Protein AF-R1G5P7-F1 (afdb_monomer)

Organism: Botryosphaeria parva (strain UCR-NP2) (NCBI:txid1287680)

Foldseek 3Di:
DDDDDPVVVVVVVVVVCVVPPDDPPPPVVVVVVVVVVVLVVVQVVQVVPDDPPQQDPDDPPGHFGPHQVGDPLQQAPCVCVVVVLVVVLVVCCVPQNPQLSCVSVVNHPDFGDDDQDPFDKDKDKDFDPDDDPHTPGPCCVRCVPAPPDDPPCVDDPPAGMFMKMKGKDWDPDDPPPDPQKTKIKIWIWTWHPDPVTDIDIFIWIFMQGRRHRDTDTDGPPRD

Radius of gyration: 26.31 Å; Cα contacts (8 Å, |Δi|>4): 256; chains: 1; bounding box: 72×86×48 Å

Nearest PDB structures (foldseek):
  5m3l-assembly1_M  TM=7.860E-01  e=2.471E-01  Lumbricus terrestris
  3hx8-assembly2_C  TM=4.645E-01  e=7.055E-01  Mesorhi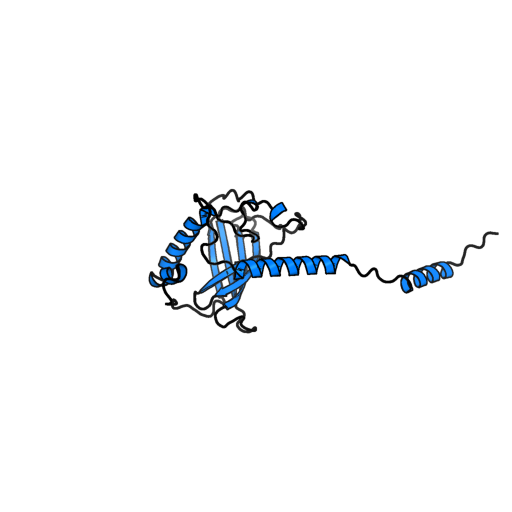zobium loti
  5aii-assembly1_H  TM=3.509E-01  e=3.715E-01  unidentified
  3cnx-assembly1_A  TM=4.756E-01  e=4.055E+00  Streptomyces avermitilis

Sequence (223 aa):
MANNPPPFLFLLVILLFLYLSPDPQAPVASRRLERIVDHEAGALETLNNSTFGDLQVGGEDERWLNLTGLKKEHGFHWELLDSVRDRARDQARYVLGEDTVGLIDGSSDRYPLLYHNLTGFVQGTWRQTGSYHGPHVNLSAITPHGTYSSKEWSRNVSSIDGDIRIHFREKEHGEAWNTSARRIAARVTLGEDTSYGNWWDMRLHGVHMVDTGTILLTTTSEK

Mean predicted aligned error: 13.38 Å

Secondary structure (DSSP, 8-state):
---PPPHHHHHHHHHHHHHHS-----HHHHHHHHHHHHHHHHHHHHHHH--TT--B-SSTT-B--SSTTSSGGG---GGGHHHHHHHHHHHHHHHH-GGGHHHHTTS--------S---EEEEEEEE-----------HHHH-TTS-S--TT-------SEEEEEEEEEE-SSS--SSTTEEEEEEEEEEEE-STT-EEEEEEEEEEEETTTTEEEEEE----

Solvent-accessible surface area (backbone atoms only — not comparable to full-atom values): 13576 Å² total; per-residue (Å²): 137,81,84,72,77,57,72,64,58,57,53,50,49,51,52,49,49,64,70,69,46,74,75,80,74,69,72,63,60,58,62,49,50,51,54,49,53,54,49,52,51,54,42,51,51,51,53,73,76,51,59,96,74,60,66,34,64,88,58,96,78,59,33,67,40,96,40,91,76,43,34,78,77,32,33,62,72,60,71,47,49,62,61,51,49,51,52,49,41,54,49,40,30,71,77,65,32,70,66,40,38,29,46,78,72,70,74,35,92,58,66,66,96,70,81,91,74,69,62,47,76,49,74,53,72,46,66,66,90,70,89,74,86,68,65,78,55,33,55,66,72,68,42,73,82,59,63,90,70,56,92,73,77,82,72,81,89,79,64,61,42,27,42,33,35,39,38,35,43,59,57,93,81,66,89,59,90,43,95,52,42,41,54,32,33,34,42,39,36,40,35,41,82,47,102,80,66,50,72,46,80,47,67,30,42,39,40,32,31,62,60,78,68,48,72,51,73,45,64,89,74,81,80

Structure (mmCIF, N/CA/C/O backbone):
data_AF-R1G5P7-F1
#
_entry.id   AF-R1G5P7-F1
#
loop_
_atom_site.group_PDB
_atom_site.id
_atom_site.type_symbol
_atom_site.label_atom_id
_atom_site.label_alt_id
_atom_site.label_comp_id
_atom_site.label_asym_id
_atom_site.label_entity_id
_atom_site.label_seq_id
_atom_site.pdbx_PDB_ins_code
_atom_site.Cartn_x
_atom_site.Cartn_y
_atom_site.Cartn_z
_atom_site.occupancy
_atom_site.B_iso_or_equiv
_atom_site.auth_seq_id
_atom_site.auth_comp_id
_atom_site.auth_asym_id
_atom_site.auth_atom_id
_atom_site.pdbx_PDB_model_num
ATOM 1 N N . MET A 1 1 ? 42.463 63.961 10.146 1.00 39.16 1 MET A N 1
ATOM 2 C CA . MET A 1 1 ? 42.995 62.672 10.634 1.00 39.16 1 MET A CA 1
ATOM 3 C C . MET A 1 1 ? 41.810 61.830 11.073 1.00 39.16 1 MET A C 1
ATOM 5 O O . MET A 1 1 ? 41.223 62.130 12.101 1.00 39.16 1 MET A O 1
ATOM 9 N N . ALA A 1 2 ? 41.375 60.886 10.237 1.00 47.66 2 ALA A N 1
ATOM 10 C CA . ALA A 1 2 ? 40.270 59.986 10.556 1.00 47.66 2 ALA A CA 1
ATOM 11 C C . ALA A 1 2 ? 40.865 58.698 11.139 1.00 47.66 2 ALA A C 1
ATOM 13 O O . ALA A 1 2 ? 41.570 57.972 10.441 1.00 47.66 2 ALA A O 1
ATOM 14 N N . ASN A 1 3 ? 40.641 58.464 12.433 1.00 56.19 3 ASN A N 1
ATOM 15 C CA . ASN A 1 3 ? 41.036 57.230 13.103 1.00 56.19 3 ASN A CA 1
ATOM 16 C C . ASN A 1 3 ? 40.111 56.107 12.629 1.00 56.19 3 ASN A C 1
ATOM 18 O O . ASN A 1 3 ? 39.005 55.956 13.145 1.00 56.19 3 ASN A O 1
ATOM 22 N N . ASN A 1 4 ? 40.555 55.327 11.644 1.00 63.59 4 ASN A N 1
ATOM 23 C CA . ASN A 1 4 ? 39.913 54.055 11.337 1.00 63.59 4 ASN A CA 1
ATOM 24 C C . ASN A 1 4 ? 40.070 53.146 12.568 1.00 63.59 4 ASN A C 1
ATOM 26 O O . ASN A 1 4 ? 41.202 52.961 13.027 1.00 63.59 4 ASN A O 1
ATOM 30 N N . PRO A 1 5 ? 38.982 52.598 13.136 1.00 61.81 5 PRO A N 1
ATOM 31 C CA . PRO A 1 5 ? 39.105 51.671 14.250 1.00 61.81 5 PRO A CA 1
ATOM 32 C C . PRO A 1 5 ? 39.948 50.463 13.810 1.00 61.81 5 PRO A C 1
ATOM 34 O O . PRO A 1 5 ? 39.815 50.006 12.670 1.00 61.81 5 PRO A O 1
ATOM 37 N N . PRO A 1 6 ? 40.839 49.947 14.676 1.00 71.00 6 PRO A N 1
ATOM 38 C CA . PRO A 1 6 ? 41.685 48.819 14.321 1.00 71.00 6 PRO A CA 1
ATOM 39 C C . PRO A 1 6 ? 40.802 47.609 13.969 1.00 71.00 6 PRO A C 1
ATOM 41 O O . PRO A 1 6 ? 39.784 47.395 14.631 1.00 71.00 6 PRO A O 1
ATOM 44 N N . PRO A 1 7 ? 41.176 46.786 12.972 1.00 72.00 7 PRO A N 1
ATOM 45 C CA . PRO A 1 7 ? 40.375 45.643 12.507 1.00 72.00 7 PRO A CA 1
ATOM 46 C C . PRO A 1 7 ? 40.020 44.658 13.634 1.00 72.00 7 PRO A C 1
ATOM 48 O O . PRO A 1 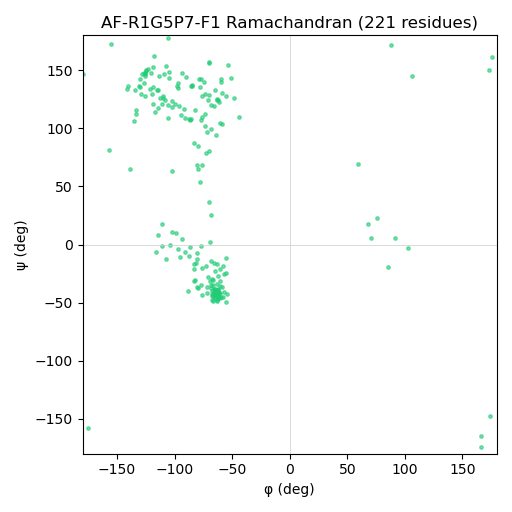7 ? 38.991 43.990 13.588 1.00 72.00 7 PRO A O 1
ATOM 51 N N . PHE A 1 8 ? 40.830 44.639 14.694 1.00 75.81 8 PHE A N 1
ATOM 52 C CA . PHE A 1 8 ? 40.571 43.902 15.925 1.00 75.81 8 PHE A CA 1
ATOM 53 C C . PHE A 1 8 ? 39.303 44.359 16.663 1.00 75.81 8 PHE A C 1
ATOM 55 O O . PHE A 1 8 ? 38.568 43.524 17.173 1.00 75.81 8 PHE A O 1
ATOM 62 N N . LEU A 1 9 ? 39.010 45.663 16.694 1.00 80.88 9 LEU A N 1
ATOM 63 C CA . LEU A 1 9 ? 37.823 46.199 17.365 1.00 80.88 9 LEU A CA 1
ATOM 64 C C . LEU A 1 9 ? 36.544 45.779 16.634 1.00 80.88 9 LEU A C 1
ATOM 66 O O . LEU A 1 9 ? 35.549 45.443 17.263 1.00 80.88 9 LEU A O 1
ATOM 70 N N . PHE A 1 10 ? 36.593 45.742 15.301 1.00 80.31 10 PHE A N 1
ATOM 71 C CA . PHE A 1 10 ? 35.486 45.268 14.474 1.00 80.31 10 PHE A CA 1
ATOM 72 C C . PHE A 1 10 ? 35.248 43.765 14.668 1.00 80.31 10 PHE A C 1
ATOM 74 O O . PHE A 1 10 ? 34.114 43.332 14.857 1.00 80.31 10 PHE A O 1
ATOM 81 N N . LEU A 1 11 ? 36.325 42.976 14.714 1.00 82.56 11 LEU A N 1
ATOM 82 C CA . LEU A 1 11 ? 36.263 41.539 14.977 1.00 82.56 11 LEU A CA 1
ATOM 83 C C . LEU A 1 11 ? 35.761 41.229 16.399 1.00 82.56 11 LEU A C 1
ATOM 85 O O . LEU A 1 11 ? 34.958 40.317 16.578 1.00 82.56 11 LEU A O 1
ATOM 89 N N . LEU A 1 12 ? 36.165 42.029 17.390 1.00 84.38 12 LEU A N 1
ATOM 90 C CA . LEU A 1 12 ? 35.671 41.950 18.765 1.00 84.38 12 LEU A CA 1
ATOM 91 C C . LEU A 1 12 ? 34.171 42.264 18.837 1.00 84.38 12 LEU A C 1
ATOM 93 O O . LEU A 1 12 ? 33.439 41.543 19.502 1.00 84.38 12 LEU A O 1
ATOM 97 N N . VAL A 1 13 ? 33.703 43.301 18.136 1.00 84.44 13 VAL A N 1
ATOM 98 C CA . VAL A 1 13 ? 32.275 43.656 18.085 1.00 84.44 13 VAL A CA 1
ATOM 99 C C . VAL A 1 13 ? 31.457 42.563 17.398 1.00 84.44 13 VAL A C 1
ATOM 101 O O . VAL A 1 13 ? 30.375 42.250 17.880 1.00 84.44 13 VAL A O 1
ATOM 104 N N . ILE A 1 14 ? 31.971 41.929 16.339 1.00 82.44 14 ILE A N 1
ATOM 105 C CA . ILE A 1 14 ? 31.302 40.787 15.693 1.00 82.44 14 ILE A CA 1
ATOM 106 C C . ILE A 1 14 ? 31.249 39.575 16.627 1.00 82.44 14 ILE A C 1
ATOM 108 O O . ILE A 1 14 ? 30.194 38.963 16.757 1.00 82.44 14 ILE A O 1
ATOM 112 N N . LEU A 1 15 ? 32.349 39.238 17.306 1.00 82.62 15 LEU A N 1
ATOM 113 C CA . LEU A 1 15 ? 32.376 38.140 18.278 1.00 82.62 15 LEU A CA 1
ATOM 114 C C . LEU A 1 15 ? 31.435 38.401 19.453 1.00 82.62 15 LEU A C 1
ATOM 116 O O . LEU A 1 15 ? 30.722 37.498 19.877 1.00 82.62 15 LEU A O 1
ATOM 120 N N . LEU A 1 16 ? 31.395 39.639 19.944 1.00 83.94 16 LEU A N 1
ATOM 121 C CA . LEU A 1 16 ? 30.484 40.053 21.001 1.00 83.94 16 LEU A CA 1
ATOM 122 C C . LEU A 1 16 ? 29.028 39.989 20.517 1.00 83.94 16 LEU A C 1
ATOM 124 O O . LEU A 1 16 ? 28.172 39.487 21.233 1.00 83.94 16 LEU A O 1
ATOM 128 N N . PHE A 1 17 ? 28.750 40.420 19.285 1.00 81.06 17 PHE A N 1
ATOM 129 C CA . PHE A 1 17 ? 27.424 40.318 18.678 1.00 81.06 17 PHE A CA 1
ATOM 130 C C . PHE A 1 17 ? 26.988 38.861 18.490 1.00 81.06 17 PHE A C 1
ATOM 132 O O . PHE A 1 17 ? 25.846 38.543 18.791 1.00 81.06 17 PHE A O 1
ATOM 139 N N . LEU A 1 18 ? 27.880 37.963 18.064 1.00 77.38 18 LEU A N 1
ATOM 140 C CA . LEU A 1 18 ? 27.594 36.527 17.956 1.00 77.38 18 LEU A CA 1
ATOM 141 C C . LEU A 1 18 ? 27.401 35.867 19.327 1.00 77.38 18 LEU A C 1
ATOM 143 O O . LEU A 1 18 ? 26.581 34.968 19.453 1.00 77.38 18 LEU A O 1
ATOM 147 N N . TYR A 1 19 ? 28.131 36.317 20.350 1.00 77.06 19 TYR A N 1
ATOM 148 C CA . TYR A 1 19 ? 28.036 35.769 21.704 1.00 77.06 19 TYR A CA 1
ATOM 149 C C . TYR A 1 19 ? 26.789 36.253 22.461 1.00 77.06 19 TYR A C 1
ATOM 151 O O . TYR A 1 19 ? 26.220 35.508 23.253 1.00 77.06 19 TYR A O 1
ATOM 159 N N . LEU A 1 20 ? 26.363 37.502 22.235 1.00 78.88 20 LEU A N 1
ATOM 160 C CA . LEU A 1 20 ? 25.179 38.094 22.871 1.00 78.88 20 LEU A CA 1
ATOM 161 C C . LEU A 1 20 ? 23.902 37.990 22.035 1.00 78.88 20 LEU A C 1
ATOM 163 O O . LEU A 1 20 ? 22.833 38.281 22.568 1.00 78.88 20 LEU A O 1
ATOM 167 N N . SER A 1 21 ? 23.980 37.600 20.761 1.00 66.25 21 SER A N 1
ATOM 168 C CA . SER A 1 21 ? 22.781 37.292 19.982 1.00 66.25 21 SER A CA 1
ATOM 169 C C . SER A 1 21 ? 22.229 35.958 20.473 1.00 66.25 21 SER A C 1
ATOM 171 O O . SER A 1 21 ? 22.885 34.936 20.276 1.00 66.25 21 SER A O 1
ATOM 173 N N . PRO A 1 22 ? 21.051 35.929 21.121 1.00 61.81 22 PRO A N 1
ATOM 174 C CA . PRO A 1 22 ? 20.405 34.665 21.417 1.00 61.81 22 PRO A CA 1
ATOM 175 C C . PRO A 1 22 ? 20.162 33.950 20.089 1.00 61.81 22 PRO A C 1
ATOM 177 O O . PRO A 1 22 ? 19.639 34.561 19.151 1.00 61.81 22 PRO A O 1
ATOM 180 N N . ASP A 1 23 ? 20.552 32.677 20.006 1.00 61.09 23 ASP A N 1
ATOM 181 C CA . ASP A 1 23 ? 20.189 31.835 18.870 1.00 61.09 23 ASP A CA 1
ATOM 182 C C . ASP A 1 23 ? 18.682 31.999 18.631 1.00 61.09 23 ASP A C 1
ATOM 184 O O . ASP A 1 23 ? 17.902 31.841 19.583 1.00 61.09 23 ASP A O 1
ATOM 188 N N . PRO A 1 24 ? 18.232 32.346 17.412 1.00 57.12 24 PRO A N 1
ATOM 189 C CA . PRO A 1 24 ? 16.815 32.367 17.114 1.00 57.12 24 PRO A CA 1
ATOM 190 C C . PRO A 1 24 ? 16.309 30.930 17.241 1.00 57.12 24 PRO A C 1
ATOM 192 O O . PRO A 1 24 ? 16.399 30.139 16.304 1.00 57.12 24 PRO A O 1
ATOM 195 N N . GLN A 1 25 ? 15.794 30.571 18.419 1.00 54.44 25 GLN A N 1
ATOM 196 C CA . GLN A 1 25 ? 15.092 29.314 18.622 1.00 54.44 25 GLN A CA 1
ATOM 197 C C . GLN A 1 25 ? 13.914 29.316 17.663 1.00 54.44 25 GLN A C 1
ATOM 199 O O . GLN A 1 25 ? 12.955 30.046 17.882 1.00 54.44 25 GLN A O 1
ATOM 204 N N . ALA A 1 26 ? 14.019 28.563 16.569 1.00 55.03 26 ALA A N 1
ATOM 205 C CA . ALA A 1 26 ? 13.037 28.572 15.499 1.00 55.03 26 ALA A CA 1
ATOM 206 C C . ALA A 1 26 ? 11.661 28.133 16.046 1.00 55.03 26 ALA A C 1
ATOM 208 O O . ALA A 1 26 ? 11.432 26.935 16.224 1.00 55.03 26 ALA A O 1
ATOM 209 N N . PRO A 1 27 ? 10.694 29.051 16.258 1.00 56.44 27 PRO A N 1
ATOM 210 C CA . PRO A 1 27 ? 9.394 28.705 16.841 1.00 56.44 27 PRO A CA 1
ATOM 211 C C . PRO A 1 27 ? 8.466 28.015 15.824 1.00 56.44 27 PRO A C 1
ATOM 213 O O . PRO A 1 27 ? 7.327 27.666 16.124 1.00 56.44 27 PRO A O 1
ATOM 216 N N . VAL A 1 28 ? 8.932 27.851 14.584 1.00 58.28 28 VAL A N 1
ATOM 217 C CA . VAL A 1 28 ? 8.158 27.318 13.458 1.00 58.28 28 VAL A CA 1
ATOM 218 C C . VAL A 1 28 ? 8.126 25.786 13.472 1.00 58.28 28 VAL A C 1
ATOM 220 O O . VAL A 1 28 ? 7.133 25.195 13.052 1.00 58.28 28 VAL A O 1
ATOM 223 N N . ALA A 1 29 ? 9.177 25.134 13.984 1.00 61.06 29 ALA A N 1
ATOM 224 C CA . ALA A 1 29 ? 9.271 23.674 14.012 1.00 61.06 29 ALA A CA 1
ATOM 225 C C . ALA A 1 29 ? 8.305 23.044 15.034 1.00 61.06 29 ALA A C 1
ATOM 227 O O . ALA A 1 29 ? 7.629 22.071 14.703 1.00 61.06 29 ALA A O 1
ATOM 228 N N . SER A 1 30 ? 8.169 23.635 16.228 1.00 64.62 30 SER A N 1
ATOM 229 C CA . SER A 1 30 ? 7.287 23.125 17.292 1.00 64.62 30 SER A CA 1
ATOM 230 C C . SER A 1 30 ? 5.807 23.219 16.917 1.00 64.62 30 SER A C 1
ATOM 232 O O . SER A 1 30 ? 5.108 22.212 16.939 1.00 64.62 30 SER A O 1
ATOM 234 N N . ARG A 1 31 ? 5.348 24.379 16.427 1.00 69.06 31 ARG A N 1
ATOM 235 C CA . ARG A 1 31 ? 3.950 24.569 15.986 1.00 69.06 31 ARG A CA 1
ATOM 236 C C . ARG A 1 31 ? 3.564 23.717 14.776 1.00 69.06 31 ARG A C 1
ATOM 238 O O . ARG A 1 31 ? 2.380 23.536 14.495 1.00 69.06 31 ARG A O 1
ATOM 245 N N . ARG A 1 32 ? 4.535 23.280 13.966 1.00 70.69 32 ARG A N 1
ATOM 246 C CA . ARG A 1 32 ? 4.286 22.339 12.863 1.00 70.69 32 ARG A CA 1
ATOM 247 C C . ARG A 1 32 ? 4.108 20.924 13.404 1.00 70.69 32 ARG A C 1
ATOM 249 O O . ARG A 1 32 ? 3.190 20.247 12.962 1.00 70.69 32 ARG A O 1
ATOM 256 N N . LEU A 1 33 ? 4.949 20.515 14.352 1.00 77.44 33 LEU A N 1
ATOM 257 C CA . LEU A 1 33 ? 4.856 19.205 14.988 1.00 77.44 33 LEU A CA 1
ATOM 258 C C . LEU A 1 33 ? 3.557 19.057 15.789 1.00 77.44 33 LEU A C 1
ATOM 260 O O . LEU A 1 33 ? 2.865 18.067 15.602 1.00 77.44 33 LEU A O 1
ATOM 264 N N . GLU A 1 34 ? 3.186 20.058 16.592 1.00 80.31 34 GLU A N 1
ATOM 265 C CA . GLU A 1 34 ? 1.922 20.074 17.350 1.00 80.31 34 GLU A CA 1
ATOM 266 C C . GLU A 1 34 ? 0.714 19.873 16.430 1.00 80.31 34 GLU A C 1
ATOM 268 O O . GLU A 1 34 ? -0.075 18.962 16.638 1.00 80.31 34 GLU A O 1
ATOM 273 N N . ARG A 1 35 ? 0.638 20.628 15.325 1.00 77.88 35 ARG A N 1
ATOM 274 C CA . ARG A 1 35 ? -0.445 20.473 14.341 1.00 77.88 35 ARG A CA 1
ATOM 275 C C . ARG A 1 35 ? -0.499 19.090 13.694 1.00 77.88 35 ARG A C 1
ATOM 277 O O . ARG A 1 35 ? -1.588 18.625 13.378 1.00 77.88 35 ARG A O 1
ATOM 284 N N . ILE A 1 36 ? 0.652 18.461 13.454 1.00 79.81 36 ILE A N 1
ATOM 285 C CA . ILE A 1 36 ? 0.698 17.092 12.923 1.00 79.81 36 ILE A CA 1
ATOM 286 C C . ILE A 1 36 ? 0.156 16.126 13.975 1.00 79.81 36 ILE A C 1
ATOM 288 O O . ILE A 1 36 ? -0.707 15.321 13.658 1.00 79.81 36 ILE A O 1
ATOM 292 N N . VAL A 1 37 ? 0.607 16.244 15.225 1.00 86.38 37 VAL A N 1
ATOM 293 C CA . VAL A 1 37 ? 0.141 15.387 16.323 1.00 86.38 37 VAL A CA 1
ATOM 294 C C . VAL A 1 37 ? -1.368 15.527 16.533 1.00 86.38 37 VAL A C 1
ATOM 296 O O . VAL A 1 37 ? -2.050 14.511 16.622 1.00 86.38 37 VAL A O 1
ATOM 299 N N . ASP A 1 38 ? -1.899 16.750 16.536 1.00 85.62 38 ASP A N 1
ATOM 300 C CA . ASP A 1 38 ? -3.338 17.003 16.681 1.00 85.62 38 ASP A CA 1
ATOM 301 C C . ASP A 1 38 ? -4.144 16.409 15.516 1.00 85.62 38 ASP A C 1
ATOM 303 O O . ASP A 1 38 ? -5.208 15.822 15.721 1.00 85.62 38 ASP A O 1
ATOM 307 N N . HIS A 1 39 ? -3.632 16.528 14.284 1.00 82.88 39 HIS A N 1
ATOM 308 C CA . HIS A 1 39 ? -4.264 15.934 13.107 1.00 82.88 39 HIS A CA 1
ATOM 309 C C . HIS A 1 39 ? -4.304 14.405 13.190 1.00 82.88 39 HIS A C 1
ATOM 311 O O . HIS A 1 39 ? -5.363 13.812 12.984 1.00 82.88 39 HIS A O 1
ATOM 317 N N . GLU A 1 40 ? -3.176 13.775 13.522 1.00 85.88 40 GLU A N 1
ATOM 318 C CA . GLU A 1 40 ? -3.082 12.321 13.679 1.00 85.88 40 GLU A CA 1
ATOM 319 C C . GLU A 1 40 ? -3.982 11.827 14.819 1.00 85.88 40 GLU A C 1
ATOM 321 O O . GLU A 1 40 ? -4.684 10.830 14.666 1.00 85.88 40 GLU A O 1
ATOM 326 N N . ALA A 1 41 ? -4.043 12.552 15.941 1.00 88.75 41 ALA A N 1
ATOM 327 C CA . ALA A 1 41 ? -4.926 12.218 17.055 1.00 88.75 41 ALA A CA 1
ATOM 328 C C . ALA A 1 41 ? -6.410 12.263 16.649 1.00 88.75 41 ALA A C 1
ATOM 330 O O . ALA A 1 41 ? -7.150 11.322 16.937 1.00 88.75 41 ALA A O 1
ATOM 331 N N . GLY A 1 42 ? -6.839 13.304 15.926 1.00 88.12 42 GLY A N 1
ATOM 332 C CA . GLY A 1 42 ? -8.214 13.405 15.423 1.00 88.12 42 GLY A CA 1
ATOM 333 C C . GLY A 1 42 ? -8.551 12.348 14.362 1.00 88.12 42 GLY A C 1
ATOM 334 O O . GLY A 1 42 ? -9.673 11.831 14.320 1.00 88.12 42 GLY A O 1
ATOM 335 N N . ALA A 1 43 ? -7.578 11.974 13.526 1.00 87.94 43 ALA A N 1
ATOM 336 C CA . ALA A 1 43 ? -7.732 10.871 12.584 1.00 87.94 43 ALA A CA 1
ATOM 337 C C . ALA A 1 43 ? -7.893 9.528 13.315 1.00 87.94 43 ALA A C 1
ATOM 339 O O . ALA A 1 43 ? -8.783 8.747 12.980 1.00 87.94 43 ALA A O 1
ATOM 340 N N . LEU A 1 44 ? -7.096 9.279 14.357 1.00 90.06 44 LEU A N 1
ATOM 341 C CA . LEU A 1 44 ? -7.214 8.080 15.190 1.00 90.06 44 LEU A CA 1
ATOM 342 C C . LEU A 1 44 ? -8.554 8.016 15.930 1.00 90.06 44 LEU A C 1
ATOM 344 O O . LEU A 1 44 ? -9.160 6.949 15.992 1.00 90.06 44 LEU A O 1
ATOM 348 N N . GLU A 1 45 ? -9.048 9.143 16.444 1.00 91.69 45 GLU A N 1
ATOM 349 C CA . GLU A 1 45 ? -10.369 9.219 17.076 1.00 91.69 45 GLU A CA 1
ATOM 350 C C . GLU A 1 45 ? -11.487 8.886 16.080 1.00 91.69 45 GLU A C 1
ATOM 352 O O . GLU A 1 45 ? -12.365 8.074 16.374 1.00 91.69 45 GLU A O 1
ATOM 357 N N . THR A 1 46 ? -11.423 9.459 14.874 1.00 90.06 46 THR A N 1
ATOM 358 C CA . THR A 1 46 ? -12.392 9.167 13.810 1.00 90.06 46 THR A CA 1
ATOM 359 C C . THR A 1 46 ? -12.348 7.691 13.417 1.00 90.06 46 THR A C 1
ATOM 361 O O . THR A 1 46 ? -13.399 7.076 13.265 1.00 90.06 46 THR A O 1
ATOM 364 N N .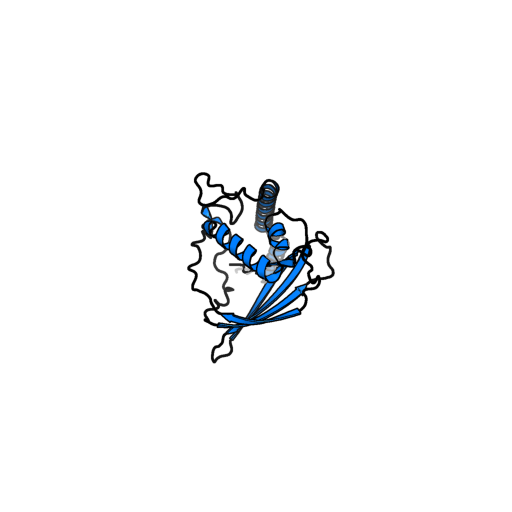 LEU A 1 47 ? -11.150 7.104 13.305 1.00 88.56 47 LEU A N 1
ATOM 365 C CA . LEU A 1 47 ? -10.977 5.686 12.993 1.00 88.56 47 LEU A CA 1
ATOM 366 C C . LEU A 1 47 ? -11.576 4.789 14.083 1.00 88.56 47 LEU A C 1
ATOM 368 O O . LEU A 1 47 ? -12.285 3.840 13.762 1.00 88.56 47 LEU A O 1
ATOM 372 N N . ASN A 1 48 ? -11.332 5.107 15.355 1.00 89.62 48 ASN A N 1
ATOM 373 C CA . ASN A 1 48 ? -11.826 4.329 16.492 1.00 89.62 48 ASN A CA 1
ATOM 374 C C . ASN A 1 48 ? -13.358 4.380 16.634 1.00 89.62 48 ASN A C 1
ATOM 376 O O . ASN A 1 48 ? -13.971 3.424 17.098 1.00 89.62 48 ASN A O 1
ATOM 380 N N . ASN A 1 49 ? -13.972 5.491 16.222 1.00 90.69 49 ASN A N 1
ATOM 381 C CA . ASN A 1 49 ? -15.425 5.665 16.236 1.00 90.69 49 ASN A CA 1
ATOM 382 C C . ASN A 1 49 ? -16.111 5.163 14.957 1.00 90.69 49 ASN A C 1
ATOM 384 O O . ASN A 1 49 ? -17.339 5.117 14.910 1.00 90.69 49 ASN A O 1
ATOM 388 N N . SER A 1 50 ? -15.339 4.820 13.926 1.00 88.81 50 SER A N 1
ATOM 389 C CA . SER A 1 50 ? -15.859 4.289 12.670 1.00 88.81 50 SER A CA 1
ATOM 390 C C . SER A 1 50 ? -15.867 2.765 12.667 1.00 88.81 50 SER A C 1
ATOM 392 O O . SER A 1 50 ? -14.992 2.111 13.234 1.00 88.81 50 SER A O 1
ATOM 394 N N . THR A 1 51 ? -16.844 2.195 11.979 1.00 85.44 51 THR A N 1
ATOM 395 C CA . THR A 1 51 ? -16.973 0.761 11.747 1.00 85.44 51 THR A CA 1
ATOM 396 C C . THR A 1 51 ? -16.908 0.439 10.260 1.00 85.44 51 THR A C 1
ATOM 398 O O . THR A 1 51 ? -17.063 1.294 9.379 1.00 85.44 51 THR A O 1
ATOM 401 N N . PHE A 1 52 ? -16.643 -0.830 9.958 1.00 76.31 52 PHE A N 1
ATOM 402 C CA . PHE A 1 52 ? -16.660 -1.302 8.583 1.00 76.31 52 PHE A CA 1
ATOM 403 C C . PHE A 1 52 ? -18.066 -1.135 7.983 1.00 76.31 52 PHE A C 1
ATOM 405 O O . PHE A 1 52 ? -19.039 -1.657 8.519 1.00 76.31 52 PHE A O 1
ATOM 412 N N . GLY A 1 53 ? -18.162 -0.425 6.855 1.00 79.50 53 GLY A N 1
ATOM 413 C CA . GLY A 1 53 ? -19.433 -0.116 6.188 1.00 79.50 53 GLY A CA 1
ATOM 414 C C . GLY A 1 53 ? -19.953 1.310 6.400 1.00 79.50 53 GLY A C 1
ATOM 415 O O . GLY A 1 53 ? -20.951 1.672 5.773 1.00 79.50 53 GLY A O 1
ATOM 416 N N . ASP A 1 54 ? -19.271 2.131 7.208 1.00 86.31 54 ASP A N 1
ATOM 417 C CA . ASP A 1 54 ? -19.611 3.553 7.372 1.00 86.31 54 ASP A CA 1
ATOM 418 C C . ASP A 1 54 ? -19.274 4.393 6.133 1.00 86.31 54 ASP A C 1
ATOM 420 O O . ASP A 1 54 ? -19.948 5.385 5.857 1.00 86.31 54 ASP A O 1
ATOM 424 N N . LEU A 1 55 ? -18.273 3.972 5.352 1.00 88.25 55 LEU A N 1
ATOM 425 C CA . LEU A 1 55 ? -18.017 4.504 4.016 1.00 88.25 5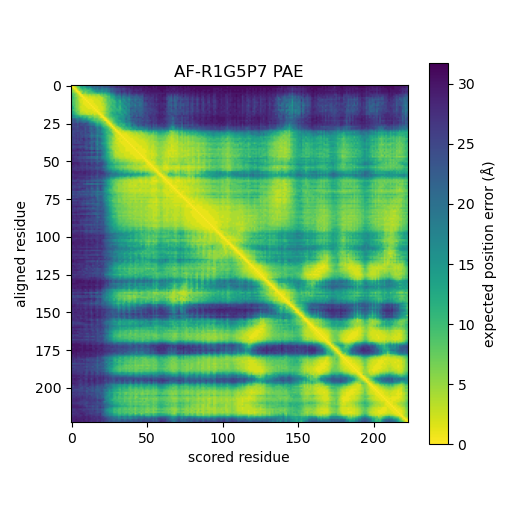5 LEU A CA 1
ATOM 426 C C . LEU A 1 55 ? -18.947 3.813 3.009 1.00 88.25 55 LEU A C 1
ATOM 428 O O . LEU A 1 55 ? -18.815 2.611 2.769 1.00 88.25 55 LEU A O 1
ATOM 432 N N . GLN A 1 56 ? -19.850 4.574 2.391 1.00 86.75 56 GLN A N 1
ATOM 433 C CA . GLN A 1 56 ? -20.734 4.099 1.324 1.00 86.75 56 GLN A CA 1
ATOM 434 C C . GLN A 1 56 ? -20.733 5.097 0.172 1.00 86.75 56 GLN A C 1
ATOM 436 O O . GLN A 1 56 ? -21.176 6.232 0.325 1.00 86.75 56 GLN A O 1
ATOM 441 N N . VAL A 1 57 ? -20.238 4.673 -0.988 1.00 84.88 57 VAL A N 1
ATOM 442 C CA . VAL A 1 57 ? -20.081 5.532 -2.168 1.00 84.88 57 VAL A CA 1
ATOM 443 C C . VAL A 1 57 ? -20.926 4.975 -3.310 1.00 84.88 57 VAL A C 1
ATOM 445 O O . VAL A 1 57 ? -20.926 3.771 -3.542 1.00 84.88 57 VAL A O 1
ATOM 448 N N . GLY A 1 58 ? -21.652 5.844 -4.021 1.00 74.25 58 GLY A N 1
ATOM 449 C CA . GLY A 1 58 ? -22.408 5.472 -5.227 1.00 74.25 58 GLY A CA 1
ATOM 450 C C . GLY A 1 58 ? -23.874 5.050 -5.030 1.00 74.25 58 GLY A C 1
ATOM 451 O O . GLY A 1 58 ? -24.505 4.654 -6.006 1.00 74.25 58 GLY A O 1
ATOM 452 N N . GLY A 1 59 ? -24.429 5.151 -3.814 1.00 77.56 59 GLY A N 1
ATOM 453 C CA . GLY A 1 59 ? -25.856 4.923 -3.519 1.00 77.56 59 GLY A CA 1
ATOM 454 C C . GLY A 1 59 ? -26.651 6.211 -3.246 1.00 77.56 59 GLY A C 1
ATOM 455 O O . GLY A 1 59 ? -26.077 7.298 -3.222 1.00 77.56 59 GLY A O 1
ATOM 456 N N . GLU A 1 60 ? -27.966 6.088 -3.012 1.00 76.69 60 GLU A N 1
ATOM 457 C CA . GLU A 1 60 ? -28.832 7.219 -2.609 1.00 76.69 60 GLU A CA 1
ATOM 458 C C . GLU A 1 60 ? -28.421 7.806 -1.241 1.00 76.69 60 GLU A C 1
ATOM 460 O O . GLU A 1 60 ? -28.439 9.023 -1.068 1.00 76.69 60 GLU A O 1
ATOM 465 N N . ASP A 1 61 ? -27.946 6.956 -0.320 1.00 83.25 61 ASP A N 1
ATOM 466 C CA . ASP A 1 61 ? -27.435 7.333 1.007 1.00 83.25 61 ASP A CA 1
ATOM 467 C C . ASP A 1 61 ? -25.896 7.334 1.051 1.00 83.25 61 ASP A C 1
ATOM 469 O O . ASP A 1 61 ? -25.260 6.555 1.770 1.00 83.25 61 ASP A O 1
ATOM 473 N N . GLU A 1 62 ? -25.280 8.208 0.255 1.00 87.31 62 GLU A N 1
ATOM 474 C CA . GLU A 1 62 ? -23.824 8.363 0.196 1.00 87.31 62 GLU A CA 1
ATOM 475 C C . GLU A 1 62 ? -23.248 8.835 1.548 1.00 87.31 62 GLU A C 1
ATOM 477 O O . GLU A 1 62 ? -23.629 9.881 2.081 1.00 87.31 62 GLU A O 1
ATOM 482 N N . ARG A 1 63 ? -22.293 8.081 2.102 1.00 89.38 63 ARG A N 1
ATOM 483 C CA . ARG A 1 63 ? -21.620 8.381 3.372 1.00 89.38 63 ARG A CA 1
ATOM 484 C C . ARG A 1 63 ? -20.110 8.400 3.199 1.00 89.38 63 ARG A C 1
ATOM 486 O O . ARG A 1 63 ? -19.507 7.453 2.700 1.00 89.38 63 ARG A O 1
ATOM 493 N N . TRP A 1 64 ? -19.509 9.493 3.656 1.00 90.06 64 TRP A N 1
ATOM 494 C CA . TRP A 1 64 ? -18.073 9.752 3.601 1.00 90.06 64 TRP A CA 1
ATOM 495 C C . TRP A 1 64 ? -17.506 9.913 5.008 1.00 90.06 64 TRP A C 1
ATOM 497 O O . TRP A 1 64 ? -18.207 10.361 5.916 1.00 90.06 64 TRP A O 1
ATOM 507 N N . LEU A 1 65 ? -16.223 9.598 5.180 1.00 89.94 65 LEU A N 1
ATOM 508 C CA . LEU A 1 65 ? -15.536 9.701 6.465 1.00 89.94 65 LEU A CA 1
ATOM 509 C C . LEU A 1 65 ? -14.613 10.916 6.478 1.00 89.94 65 LEU A C 1
ATOM 511 O O . LEU A 1 65 ? -13.952 11.233 5.489 1.00 89.94 65 LEU A O 1
ATOM 515 N N . ASN A 1 66 ? -14.518 11.589 7.626 1.00 87.75 66 ASN A N 1
ATOM 516 C CA . ASN A 1 66 ? -13.617 12.729 7.806 1.00 87.75 66 ASN A CA 1
ATOM 517 C C . ASN A 1 66 ? -12.163 12.271 8.022 1.00 87.75 66 ASN A C 1
ATOM 519 O O . ASN A 1 66 ? -11.513 12.630 8.997 1.00 87.75 66 ASN A O 1
ATOM 523 N N . LEU A 1 67 ? -11.660 11.455 7.101 1.00 87.31 67 LEU A N 1
ATOM 524 C CA . LEU A 1 67 ? -10.314 10.906 7.109 1.00 87.31 67 LEU A CA 1
ATOM 525 C C . LEU A 1 67 ? -9.631 11.220 5.785 1.00 87.31 67 LEU A C 1
ATOM 527 O O . LEU A 1 67 ? -10.257 11.257 4.720 1.00 87.31 67 LEU A O 1
ATOM 531 N N . THR A 1 68 ? -8.328 11.463 5.844 1.00 84.62 68 THR A N 1
ATOM 532 C CA . THR A 1 68 ? -7.510 11.677 4.652 1.00 84.62 68 THR A CA 1
ATOM 533 C C . THR A 1 68 ? -7.666 10.484 3.705 1.00 84.62 68 THR A C 1
ATOM 535 O O . THR A 1 68 ? -7.572 9.333 4.115 1.00 84.62 68 THR A O 1
ATOM 538 N N . GLY A 1 69 ? -7.989 10.750 2.439 1.00 83.81 69 GLY A N 1
ATOM 539 C CA . GLY A 1 69 ? -8.328 9.723 1.448 1.00 83.81 69 GLY A CA 1
ATOM 540 C C . GLY A 1 69 ? -9.791 9.260 1.409 1.00 83.81 69 GLY A C 1
ATOM 541 O O . GLY A 1 69 ? -10.220 8.783 0.366 1.00 83.81 69 GLY A O 1
ATOM 542 N N . LEU A 1 70 ? -10.588 9.482 2.461 1.00 89.25 70 LEU A N 1
ATOM 543 C CA . LEU A 1 70 ? -11.970 8.974 2.590 1.00 89.25 70 LEU A CA 1
ATOM 544 C C . LEU A 1 70 ? -13.051 10.062 2.519 1.00 89.25 70 LEU A C 1
ATOM 546 O O . LEU A 1 70 ? -14.189 9.833 2.923 1.00 89.25 70 LEU A O 1
ATOM 550 N N . LYS A 1 71 ? -12.701 11.240 1.995 1.00 88.25 71 LYS A N 1
ATOM 551 C CA . LYS A 1 71 ? -13.630 12.340 1.716 1.00 88.25 71 LYS A CA 1
ATOM 552 C C . LYS A 1 71 ? -13.897 12.442 0.224 1.00 88.25 71 LYS A C 1
ATOM 554 O O . LYS A 1 71 ? -12.982 12.261 -0.581 1.00 88.25 71 LYS A O 1
ATOM 559 N N . LYS A 1 72 ? -15.106 12.880 -0.125 1.00 86.88 72 LYS A N 1
ATOM 560 C CA . LYS A 1 72 ? -15.519 13.136 -1.511 1.00 86.88 72 LYS A CA 1
ATOM 561 C C . LYS A 1 72 ? -14.581 14.102 -2.239 1.00 86.88 72 LYS A C 1
ATOM 563 O O . LYS A 1 72 ? -14.191 13.870 -3.377 1.00 86.88 72 LYS A O 1
ATOM 568 N N . GLU A 1 73 ? -14.169 15.165 -1.550 1.00 86.88 73 GLU A N 1
ATOM 569 C CA . GLU A 1 73 ? -13.311 16.230 -2.088 1.00 86.88 73 GLU A CA 1
ATOM 570 C C . GLU A 1 73 ? -11.887 15.781 -2.449 1.00 86.88 73 GLU A C 1
ATOM 572 O O . GLU A 1 73 ? -11.201 16.483 -3.192 1.00 86.88 73 GLU A O 1
ATOM 577 N N . HIS A 1 74 ? -11.442 14.618 -1.960 1.00 85.31 74 HIS A N 1
ATOM 578 C CA . HIS A 1 74 ? -10.120 14.074 -2.265 1.00 85.31 74 HIS A CA 1
ATOM 579 C C . HIS A 1 74 ? -10.034 13.461 -3.674 1.00 85.31 74 HIS A C 1
ATOM 581 O O . HIS A 1 74 ? -8.933 13.354 -4.214 1.00 85.31 74 HIS A O 1
ATOM 587 N N . GLY A 1 75 ? -11.168 13.105 -4.291 1.00 81.94 75 GLY A N 1
ATOM 588 C CA . GLY A 1 75 ? -11.222 12.639 -5.683 1.00 81.94 75 GLY A CA 1
ATOM 589 C C . GLY A 1 75 ? -10.743 11.201 -5.910 1.00 81.94 75 GLY A C 1
ATOM 590 O O . GLY A 1 75 ? -10.328 10.867 -7.016 1.00 81.94 75 GLY A O 1
ATOM 591 N N . PHE A 1 76 ? -10.761 10.350 -4.880 1.00 84.75 76 PHE A N 1
ATOM 592 C CA . PHE A 1 76 ? -10.483 8.918 -5.030 1.00 84.75 76 PHE A CA 1
ATOM 593 C C . PHE A 1 76 ? -11.691 8.175 -5.616 1.00 84.75 76 PHE A C 1
ATOM 595 O O . PHE A 1 76 ? -12.828 8.453 -5.241 1.00 84.75 76 PHE A O 1
ATOM 602 N N . HIS A 1 77 ? -11.423 7.193 -6.482 1.00 85.06 77 HIS A N 1
ATOM 603 C CA . HIS A 1 77 ? -12.434 6.354 -7.137 1.00 85.06 77 HIS A CA 1
ATOM 604 C C . HIS A 1 77 ? -12.942 5.226 -6.217 1.00 85.06 77 HIS A C 1
ATOM 606 O O . HIS A 1 77 ? -12.690 4.042 -6.454 1.00 85.06 77 HIS A O 1
ATOM 612 N N . TRP A 1 78 ? -13.608 5.588 -5.118 1.00 86.75 78 TRP A N 1
ATOM 613 C CA . TRP A 1 78 ? -14.150 4.627 -4.148 1.00 86.75 78 TRP A CA 1
ATOM 614 C C . TRP A 1 78 ? -15.318 3.790 -4.685 1.00 86.75 78 TRP A C 1
ATOM 616 O O . TRP A 1 78 ? -15.608 2.741 -4.122 1.00 86.75 78 TRP A O 1
ATOM 626 N N . GLU A 1 79 ? -15.924 4.170 -5.809 1.00 84.25 79 GLU A N 1
ATOM 627 C CA . GLU A 1 79 ? -16.888 3.344 -6.545 1.00 84.25 79 GLU A CA 1
ATOM 628 C C . GLU A 1 79 ? -16.294 2.013 -7.035 1.00 84.25 79 GLU A C 1
ATOM 630 O O . GLU A 1 79 ? -17.023 1.055 -7.278 1.00 84.25 79 GLU A O 1
ATOM 635 N N . LEU A 1 80 ? -14.963 1.921 -7.151 1.00 85.25 80 LEU A N 1
ATOM 636 C CA . LEU A 1 80 ? -14.276 0.681 -7.520 1.00 85.25 80 LEU A CA 1
ATOM 637 C C . LEU A 1 80 ? -14.113 -0.284 -6.338 1.00 85.25 80 LEU A C 1
ATOM 639 O O . LEU A 1 80 ? -13.666 -1.414 -6.543 1.00 85.25 80 LEU A O 1
ATOM 643 N N . LEU A 1 81 ? -14.446 0.132 -5.111 1.00 84.75 81 LEU A N 1
ATOM 644 C CA . LEU A 1 81 ? -14.199 -0.649 -3.899 1.00 84.75 81 LEU A CA 1
ATOM 645 C C . LEU A 1 81 ? -14.852 -2.033 -3.955 1.00 84.75 81 LEU A C 1
ATOM 647 O O . LEU A 1 81 ? -14.216 -3.015 -3.571 1.00 84.75 81 LEU A O 1
ATOM 651 N N . ASP A 1 82 ? -16.075 -2.127 -4.474 1.00 84.12 82 ASP A N 1
ATOM 652 C CA . ASP A 1 82 ? -16.781 -3.405 -4.589 1.00 84.12 82 ASP A CA 1
ATOM 653 C C . ASP A 1 82 ? -16.103 -4.331 -5.605 1.00 84.12 82 ASP A C 1
ATOM 655 O O . ASP A 1 82 ? -15.848 -5.496 -5.310 1.00 84.12 82 ASP A O 1
ATOM 659 N N . SER A 1 83 ? -15.677 -3.791 -6.751 1.00 87.94 83 SER A N 1
ATOM 660 C CA . SER A 1 83 ? -14.922 -4.558 -7.753 1.00 87.94 83 SER A CA 1
ATOM 661 C C . SER A 1 83 ? -13.579 -5.056 -7.209 1.00 87.94 83 SER A C 1
ATOM 663 O O . SER A 1 83 ? -13.167 -6.186 -7.477 1.00 87.94 83 SER A O 1
ATOM 665 N N . VAL A 1 84 ? -12.888 -4.227 -6.420 1.00 86.06 84 VAL A N 1
ATOM 666 C CA . VAL A 1 84 ? -11.641 -4.613 -5.745 1.00 86.06 84 VAL A CA 1
ATOM 667 C C . VAL A 1 84 ? -11.906 -5.702 -4.704 1.00 86.06 84 VAL A C 1
ATOM 669 O O . VAL A 1 84 ? -11.130 -6.655 -4.615 1.00 86.06 84 VAL A O 1
ATOM 672 N N . ARG A 1 85 ? -13.008 -5.604 -3.950 1.00 84.56 85 ARG A N 1
ATOM 673 C CA . ARG A 1 85 ? -13.408 -6.603 -2.953 1.00 84.56 85 ARG A CA 1
ATOM 674 C C . ARG A 1 85 ? -13.698 -7.951 -3.598 1.00 84.56 85 ARG A C 1
ATOM 676 O O . ARG A 1 85 ? -13.169 -8.961 -3.143 1.00 84.56 85 ARG A O 1
ATOM 683 N N . ASP A 1 86 ? -14.475 -7.968 -4.673 1.00 89.00 86 ASP A N 1
ATOM 684 C CA . ASP A 1 86 ? -14.798 -9.200 -5.393 1.00 89.00 86 ASP A CA 1
ATOM 685 C C . ASP A 1 86 ? -13.539 -9.847 -5.968 1.00 89.00 86 ASP A C 1
ATOM 687 O O . ASP A 1 86 ? -13.305 -11.044 -5.785 1.00 89.00 86 ASP A O 1
ATOM 691 N N . ARG A 1 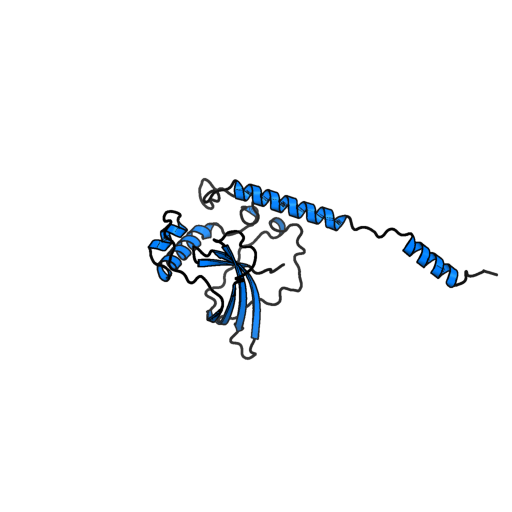87 ? -12.641 -9.038 -6.542 1.00 88.88 87 ARG A N 1
ATOM 692 C CA . ARG A 1 87 ? -11.349 -9.529 -7.022 1.00 88.88 87 ARG A CA 1
ATOM 693 C C . ARG A 1 87 ? -10.501 -10.134 -5.900 1.00 88.88 87 ARG A C 1
ATOM 695 O O . ARG A 1 87 ? -9.874 -11.172 -6.118 1.00 88.88 87 ARG A O 1
ATOM 702 N N . ALA A 1 88 ? -10.474 -9.503 -4.726 1.00 85.75 88 ALA A N 1
ATOM 703 C CA . ALA A 1 88 ? -9.752 -10.007 -3.561 1.00 85.75 88 ALA A CA 1
ATOM 704 C C . ALA A 1 88 ? -10.342 -11.336 -3.059 1.00 85.75 88 ALA A C 1
ATOM 706 O O . ALA A 1 88 ? -9.584 -12.267 -2.787 1.00 85.75 88 ALA A O 1
ATOM 707 N N . ARG A 1 89 ? -11.678 -11.466 -3.017 1.00 88.06 89 ARG A N 1
ATOM 708 C CA . ARG A 1 89 ? -12.364 -12.724 -2.672 1.00 88.06 89 ARG A CA 1
ATOM 709 C C . ARG A 1 89 ? -12.011 -13.842 -3.645 1.00 88.06 89 ARG A C 1
ATOM 711 O O . ARG A 1 89 ? -11.674 -14.939 -3.209 1.00 88.06 89 ARG A O 1
ATOM 718 N N . ASP A 1 90 ? -12.030 -13.563 -4.945 1.00 90.12 90 ASP A N 1
ATOM 719 C CA . ASP A 1 90 ? -11.695 -14.555 -5.969 1.00 90.12 90 ASP A CA 1
ATOM 720 C C . ASP A 1 90 ? -10.244 -15.031 -5.862 1.00 90.12 90 ASP A C 1
ATOM 722 O O . ASP A 1 90 ? -9.962 -16.223 -5.994 1.00 90.12 90 ASP A O 1
ATOM 726 N N . GLN A 1 91 ? -9.314 -14.114 -5.588 1.00 87.25 91 GLN A N 1
ATOM 727 C CA . GLN A 1 91 ? -7.910 -14.461 -5.375 1.00 87.25 91 GLN A CA 1
ATOM 728 C C . GLN A 1 91 ? -7.708 -15.270 -4.092 1.00 87.25 91 GLN A C 1
ATOM 730 O O . GLN A 1 91 ? -7.000 -16.275 -4.119 1.00 87.25 91 GLN A O 1
ATOM 735 N N . ALA A 1 92 ? -8.348 -14.873 -2.991 1.00 83.81 92 ALA A N 1
ATOM 736 C CA . ALA A 1 92 ? -8.273 -15.603 -1.731 1.00 83.81 92 ALA A CA 1
ATOM 737 C C . ALA A 1 92 ? -8.847 -17.016 -1.869 1.00 83.81 92 ALA A C 1
ATOM 739 O O . ALA A 1 92 ? -8.191 -17.977 -1.478 1.00 83.81 92 ALA A O 1
ATOM 740 N N . ARG A 1 93 ? -10.008 -17.158 -2.519 1.00 87.25 93 ARG A N 1
ATOM 741 C CA . ARG A 1 93 ? -10.612 -18.457 -2.834 1.00 87.25 93 ARG A CA 1
ATOM 742 C C . ARG A 1 93 ? -9.675 -19.330 -3.664 1.00 87.25 93 ARG A C 1
ATOM 744 O O . ARG A 1 93 ? -9.509 -20.507 -3.361 1.00 87.25 93 ARG A O 1
ATOM 751 N N . TYR A 1 94 ? -9.048 -18.757 -4.691 1.00 87.81 94 TYR A N 1
ATOM 752 C CA . TYR A 1 94 ? -8.135 -19.486 -5.569 1.00 87.81 94 TYR A CA 1
ATOM 753 C C . TYR A 1 94 ? -6.870 -19.977 -4.846 1.00 87.81 94 TYR A C 1
ATOM 755 O O . TYR A 1 94 ? -6.426 -21.095 -5.090 1.00 87.81 94 TYR A O 1
ATOM 763 N N . VAL A 1 95 ? -6.283 -19.154 -3.970 1.00 83.94 95 VAL A N 1
ATOM 764 C CA . VAL A 1 95 ? -4.998 -19.462 -3.313 1.00 83.94 95 VAL A CA 1
ATOM 765 C C . VAL A 1 95 ? -5.175 -20.248 -2.010 1.00 83.94 95 VAL A C 1
ATOM 767 O O . VAL A 1 95 ? -4.382 -21.144 -1.730 1.00 83.94 95 VAL A O 1
ATOM 770 N N . LEU A 1 96 ? -6.186 -19.909 -1.208 1.00 81.69 96 LEU A N 1
ATOM 771 C CA . LEU A 1 96 ? -6.355 -20.372 0.176 1.00 81.69 96 LEU A CA 1
ATOM 772 C C . LEU A 1 96 ? -7.619 -21.227 0.384 1.00 81.69 96 LEU A C 1
ATOM 774 O O . LEU A 1 96 ? -7.795 -21.804 1.456 1.00 81.69 96 LEU A O 1
ATOM 778 N N . GLY A 1 97 ? -8.481 -21.344 -0.632 1.00 82.56 97 GLY A N 1
ATOM 779 C CA . GLY A 1 97 ? -9.725 -22.116 -0.583 1.00 82.56 97 GLY A CA 1
ATOM 780 C C . GLY A 1 97 ? -10.935 -21.327 -0.070 1.00 82.56 97 GLY A C 1
ATOM 781 O O . GLY A 1 97 ? -10.816 -20.200 0.412 1.00 82.56 97 GLY A O 1
ATOM 782 N N . GLU A 1 98 ? -12.121 -21.935 -0.179 1.00 81.75 98 GLU A N 1
ATOM 783 C CA . GLU A 1 98 ? -13.414 -21.306 0.159 1.00 81.75 98 GLU A CA 1
ATOM 784 C C . GLU A 1 98 ? -13.502 -20.831 1.615 1.00 81.75 98 GLU A C 1
ATOM 786 O O . GLU A 1 98 ? -14.032 -19.754 1.879 1.00 81.75 98 GLU A O 1
ATOM 791 N N . ASP A 1 99 ? -12.915 -21.583 2.552 1.00 75.44 99 ASP A N 1
ATOM 792 C CA . ASP A 1 99 ? -12.947 -21.277 3.989 1.00 75.44 99 ASP A CA 1
ATOM 793 C C . ASP A 1 99 ? -12.371 -19.885 4.323 1.00 75.44 99 ASP A C 1
ATOM 795 O O . ASP A 1 99 ? -12.755 -19.281 5.326 1.00 75.44 99 ASP A O 1
ATOM 799 N N . THR A 1 100 ? -11.486 -19.349 3.471 1.00 76.81 100 THR A N 1
ATOM 800 C CA . THR A 1 100 ? -10.824 -18.051 3.687 1.00 76.81 100 THR A CA 1
ATOM 801 C C . THR A 1 100 ? -11.681 -16.862 3.250 1.00 76.81 100 THR A C 1
ATOM 803 O O . THR A 1 100 ? -11.490 -15.750 3.740 1.00 76.81 100 THR A O 1
ATOM 806 N N . VAL A 1 101 ? -12.666 -17.064 2.370 1.00 80.50 101 VAL A N 1
ATOM 807 C CA . VAL A 1 101 ? -13.577 -15.984 1.949 1.00 80.50 101 VAL A CA 1
ATOM 808 C C . VAL A 1 101 ? -14.382 -15.477 3.146 1.00 80.50 101 VAL A C 1
ATOM 810 O O . VAL A 1 101 ? -14.531 -14.270 3.327 1.00 80.50 101 VAL A O 1
ATOM 813 N N . GLY A 1 102 ? -14.802 -16.391 4.027 1.00 78.06 102 GLY A N 1
ATOM 814 C CA . GLY A 1 102 ? -15.503 -16.030 5.255 1.00 78.06 102 GLY A CA 1
ATOM 815 C C . GLY A 1 102 ? -14.668 -15.169 6.207 1.00 78.06 102 GLY A C 1
ATOM 816 O O . GLY A 1 102 ? -15.237 -14.365 6.934 1.00 78.06 102 GLY A O 1
ATOM 817 N N . LEU A 1 103 ? -13.336 -15.269 6.166 1.00 77.19 103 LEU A N 1
ATOM 818 C CA . LEU A 1 103 ? -12.441 -14.432 6.971 1.00 77.19 103 LEU A CA 1
ATOM 819 C C . LEU A 1 103 ? -12.406 -12.980 6.463 1.00 77.19 103 LEU A C 1
ATOM 821 O O . LEU A 1 103 ? -12.353 -12.048 7.259 1.00 77.19 103 LEU A O 1
ATOM 825 N N . ILE A 1 104 ? -12.477 -12.783 5.141 1.00 77.50 104 ILE A N 1
ATOM 826 C CA . ILE A 1 104 ? -12.550 -11.449 4.514 1.00 77.50 104 ILE A CA 1
ATOM 827 C C . ILE A 1 104 ? -13.886 -10.776 4.839 1.00 77.50 104 ILE A C 1
ATOM 829 O O . ILE A 1 104 ? -13.929 -9.578 5.107 1.00 77.50 104 ILE A O 1
ATOM 833 N N . ASP A 1 105 ? -14.968 -11.554 4.825 1.00 73.88 105 ASP A N 1
ATOM 834 C CA . ASP A 1 105 ? -16.322 -11.061 5.079 1.00 73.88 105 ASP A CA 1
ATOM 835 C C . ASP A 1 105 ? -16.685 -11.026 6.579 1.00 73.88 105 ASP A C 1
ATOM 837 O O . ASP A 1 105 ? -17.788 -10.611 6.931 1.00 73.88 105 ASP A O 1
ATOM 841 N N . GLY A 1 106 ? -15.785 -11.467 7.468 1.00 73.81 106 GLY A N 1
ATOM 842 C CA . GLY A 1 106 ? -16.017 -11.533 8.918 1.00 73.81 106 GLY A CA 1
ATOM 843 C C . GLY A 1 106 ? -17.060 -12.573 9.353 1.00 73.81 106 GLY A C 1
ATOM 844 O O . GLY A 1 106 ? -17.594 -12.489 10.454 1.00 73.81 106 GLY A O 1
ATOM 845 N N . SER A 1 107 ? -17.379 -13.540 8.490 1.00 78.06 107 SER A N 1
ATOM 846 C CA . SER A 1 107 ? -18.332 -14.630 8.746 1.00 78.06 107 SER A CA 1
ATOM 847 C C . SER A 1 107 ? -17.673 -15.942 9.194 1.00 78.06 107 SER A C 1
ATOM 849 O O . SER A 1 107 ? -18.377 -16.903 9.504 1.00 78.06 107 SER A O 1
ATOM 851 N N . SER A 1 108 ? -16.338 -15.999 9.238 1.00 78.56 108 SER A N 1
ATOM 852 C CA . SER A 1 108 ? -15.562 -17.169 9.659 1.00 78.56 108 SER A CA 1
ATOM 853 C C . SER A 1 108 ? -14.351 -16.756 10.490 1.00 78.56 108 SER A C 1
ATOM 855 O O . SER A 1 108 ? -13.602 -15.870 10.091 1.00 78.56 108 SER A O 1
ATOM 857 N N . ASP A 1 109 ? -14.115 -17.479 11.586 1.00 78.25 109 ASP A N 1
ATOM 858 C CA . ASP A 1 109 ? -12.930 -17.339 12.447 1.00 78.25 109 ASP A CA 1
ATOM 859 C C . ASP A 1 109 ? -11.853 -18.396 12.138 1.00 78.25 109 ASP A C 1
ATOM 861 O O . ASP A 1 109 ? -10.905 -18.602 12.902 1.00 78.25 109 ASP A O 1
ATOM 865 N N . ARG A 1 110 ? -12.009 -19.142 11.037 1.00 77.50 110 ARG A N 1
ATOM 866 C CA . ARG A 1 110 ? -11.075 -20.207 10.667 1.00 77.50 110 ARG A CA 1
ATOM 867 C C . ARG A 1 110 ? -9.911 -19.640 9.861 1.00 77.50 110 ARG A C 1
ATOM 869 O O . ARG A 1 110 ? -10.049 -19.346 8.678 1.00 77.50 110 ARG A O 1
ATOM 876 N N . TYR A 1 111 ? -8.745 -19.564 10.493 1.00 78.00 111 TYR A N 1
ATOM 877 C CA . TYR A 1 111 ? -7.521 -19.126 9.829 1.00 78.00 111 TYR A CA 1
ATOM 878 C C . TYR A 1 111 ? -6.946 -20.197 8.883 1.00 78.00 111 TYR A C 1
ATOM 880 O O . TYR A 1 111 ? -6.940 -21.387 9.228 1.00 78.00 111 TYR A O 1
ATOM 888 N N . PRO A 1 112 ? -6.446 -19.802 7.696 1.00 78.56 112 PRO A N 1
ATOM 889 C CA . PRO A 1 112 ? -5.780 -20.716 6.775 1.00 78.56 112 PRO A CA 1
ATOM 890 C C . PRO A 1 112 ? -4.416 -21.175 7.318 1.00 78.56 112 PRO A C 1
ATOM 892 O O . PRO A 1 112 ? -3.777 -20.509 8.131 1.00 78.56 112 PRO A O 1
ATOM 895 N N . LEU A 1 113 ? -3.938 -22.328 6.842 1.00 78.81 113 LEU A N 1
ATOM 896 C CA . LEU A 1 113 ? -2.606 -22.830 7.185 1.00 78.81 113 LEU A CA 1
ATOM 897 C C . LEU A 1 113 ? -1.545 -22.064 6.389 1.00 78.81 113 LEU A C 1
ATOM 899 O O . LEU A 1 113 ? -1.398 -22.268 5.185 1.00 78.81 113 LEU A O 1
ATOM 903 N N . LEU A 1 114 ? -0.800 -21.195 7.072 1.00 80.25 114 LEU A N 1
ATOM 904 C CA . LEU A 1 114 ? 0.149 -20.278 6.448 1.00 80.25 114 LEU A CA 1
ATOM 905 C C . LEU A 1 114 ? 1.571 -20.436 6.989 1.00 80.25 114 LEU A C 1
ATOM 907 O O . LEU A 1 114 ? 1.808 -20.779 8.153 1.00 80.25 114 LEU A O 1
ATOM 911 N N . TYR A 1 115 ? 2.544 -20.130 6.133 1.00 75.19 115 TYR A N 1
ATOM 912 C CA . TYR A 1 115 ? 3.933 -20.003 6.552 1.00 75.19 115 TYR A CA 1
ATOM 913 C C . TYR A 1 115 ? 4.111 -18.736 7.383 1.00 75.19 115 TYR A C 1
ATOM 915 O O . TYR A 1 115 ? 3.824 -17.633 6.930 1.00 75.19 115 TYR A O 1
ATOM 923 N N . HIS A 1 116 ? 4.637 -18.898 8.594 1.00 73.19 116 HIS A N 1
ATOM 924 C CA . HIS A 1 116 ? 4.810 -17.788 9.529 1.00 73.19 116 HIS A CA 1
ATOM 925 C C . HIS A 1 116 ? 6.068 -16.955 9.259 1.00 73.19 116 HIS A C 1
ATOM 927 O O . HIS A 1 116 ? 6.185 -15.865 9.805 1.00 73.19 116 HIS A O 1
ATOM 933 N N . ASN A 1 117 ? 7.022 -17.467 8.471 1.00 76.75 117 ASN A N 1
ATOM 934 C CA . ASN A 1 117 ? 8.243 -16.752 8.103 1.00 76.75 117 ASN A CA 1
ATOM 935 C C . ASN A 1 117 ? 8.269 -16.548 6.590 1.00 76.75 117 ASN A C 1
ATOM 937 O O . ASN A 1 117 ? 8.368 -17.504 5.822 1.00 76.75 117 ASN A O 1
ATOM 941 N N . LEU A 1 118 ? 8.185 -15.284 6.189 1.00 82.00 118 LEU A N 1
ATOM 942 C CA . LEU A 1 118 ? 8.098 -14.866 4.792 1.00 82.00 118 LEU A CA 1
ATOM 943 C C . LEU A 1 118 ? 9.425 -14.330 4.245 1.00 82.00 118 LEU A C 1
ATOM 945 O O . LEU A 1 118 ? 9.458 -13.737 3.169 1.00 82.00 118 LEU A O 1
ATOM 949 N N . THR A 1 119 ? 10.529 -14.497 4.976 1.00 87.12 119 THR A N 1
ATOM 950 C CA . THR A 1 119 ? 11.835 -14.006 4.527 1.00 87.12 119 THR A CA 1
ATOM 951 C C . THR A 1 119 ? 12.307 -14.807 3.317 1.00 87.12 119 THR A C 1
ATOM 953 O O . THR A 1 119 ? 12.503 -16.017 3.401 1.00 87.12 119 THR A O 1
ATOM 956 N N . GLY A 1 120 ? 12.518 -14.134 2.187 1.00 90.19 120 GLY A N 1
ATOM 957 C CA . GLY A 1 120 ? 12.900 -14.811 0.952 1.00 90.19 120 GLY A CA 1
ATOM 958 C C . GLY A 1 120 ? 12.776 -13.949 -0.297 1.00 90.19 120 GLY A C 1
ATOM 959 O O . GLY A 1 120 ? 12.499 -12.750 -0.234 1.00 90.19 120 GLY A O 1
ATOM 960 N N . PHE A 1 121 ? 12.998 -14.585 -1.447 1.00 92.00 121 PHE A N 1
ATOM 961 C CA . PHE A 1 121 ? 12.956 -13.948 -2.759 1.00 92.00 121 PHE A CA 1
ATOM 962 C C . PHE A 1 121 ? 11.807 -14.508 -3.591 1.00 92.00 121 PHE A C 1
ATOM 964 O O . PHE A 1 121 ? 11.665 -15.720 -3.730 1.00 92.00 121 PHE A O 1
ATOM 971 N N . VAL A 1 122 ? 11.042 -13.611 -4.201 1.00 91.88 122 VAL A N 1
ATOM 972 C CA . VAL A 1 122 ? 10.119 -13.913 -5.294 1.00 91.88 122 VAL A CA 1
ATOM 973 C C . VAL A 1 122 ? 10.707 -13.296 -6.554 1.00 91.88 122 VAL A C 1
ATOM 975 O O . VAL A 1 122 ? 11.063 -12.120 -6.554 1.00 91.88 122 VAL A O 1
ATOM 978 N N . GLN A 1 123 ? 10.847 -14.079 -7.619 1.00 93.75 123 GLN A N 1
ATOM 979 C CA . GLN A 1 123 ? 11.333 -13.602 -8.911 1.00 93.75 123 GLN A CA 1
ATOM 980 C C . GLN A 1 123 ? 10.378 -14.061 -10.008 1.00 93.75 123 GLN A C 1
ATOM 982 O O . GLN A 1 123 ? 9.855 -15.172 -9.960 1.00 93.75 123 GLN A O 1
ATOM 987 N N . GLY A 1 124 ? 10.167 -13.205 -10.997 1.00 92.62 124 GLY A N 1
ATOM 988 C CA . GLY A 1 124 ? 9.357 -13.514 -12.160 1.00 92.62 124 GLY A CA 1
ATOM 989 C C . GLY A 1 124 ? 9.409 -12.378 -13.164 1.00 92.62 124 GLY A C 1
ATOM 990 O O . GLY A 1 124 ? 10.325 -11.559 -13.143 1.00 92.62 124 GLY A O 1
ATOM 991 N N . THR A 1 125 ? 8.392 -12.321 -14.009 1.00 91.62 125 THR A N 1
ATOM 992 C CA . THR A 1 125 ? 8.215 -11.269 -15.006 1.00 91.62 125 THR A CA 1
ATOM 993 C C . THR A 1 125 ? 6.985 -10.442 -14.669 1.00 91.62 125 THR A C 1
ATOM 995 O O . THR A 1 125 ? 5.982 -10.983 -14.197 1.00 91.62 125 THR A O 1
ATOM 998 N N . TRP A 1 126 ? 7.031 -9.145 -14.940 1.00 88.12 126 TRP A N 1
ATOM 999 C CA . TRP A 1 126 ? 5.871 -8.268 -14.857 1.00 88.12 126 TRP A CA 1
ATOM 1000 C C . TRP A 1 126 ? 5.411 -7.880 -16.262 1.00 88.12 126 TRP A C 1
ATOM 1002 O O . TRP A 1 126 ? 6.190 -7.873 -17.212 1.00 88.12 126 TRP A O 1
ATOM 1012 N N . ARG A 1 127 ? 4.120 -7.573 -16.392 1.00 87.19 127 ARG A N 1
ATOM 1013 C CA . ARG A 1 127 ? 3.524 -7.034 -17.613 1.00 87.19 127 ARG A CA 1
ATOM 1014 C C . ARG A 1 127 ? 2.497 -5.984 -17.232 1.00 87.19 127 ARG A C 1
ATOM 1016 O O . ARG A 1 127 ? 1.665 -6.220 -16.356 1.00 87.19 127 ARG A O 1
ATOM 1023 N N . GLN A 1 128 ? 2.538 -4.846 -17.905 1.00 80.81 128 GLN A N 1
ATOM 1024 C CA . GLN A 1 128 ? 1.524 -3.817 -17.799 1.00 80.81 128 GLN A CA 1
ATOM 1025 C C . GLN A 1 128 ? 0.197 -4.355 -18.352 1.00 80.81 128 GLN A C 1
ATOM 1027 O O . GLN A 1 128 ? 0.094 -4.734 -19.517 1.00 80.81 128 GLN A O 1
ATOM 1032 N N . THR A 1 129 ? -0.833 -4.401 -17.510 1.00 77.50 129 THR A N 1
ATOM 1033 C CA . THR A 1 129 ? -2.169 -4.903 -17.876 1.00 77.50 129 THR A CA 1
ATOM 1034 C C . THR A 1 129 ? -3.111 -3.812 -18.388 1.00 77.50 129 THR A C 1
ATOM 1036 O O . THR A 1 129 ? -4.197 -4.121 -18.869 1.00 77.50 129 THR A O 1
ATOM 1039 N N . GLY A 1 130 ? -2.699 -2.543 -18.335 1.00 69.56 130 GLY A N 1
ATOM 1040 C CA . GLY A 1 130 ? -3.448 -1.420 -18.888 1.00 69.56 130 GLY A CA 1
ATOM 1041 C C . GLY A 1 130 ? -2.796 -0.069 -18.604 1.00 69.56 130 GLY A C 1
ATOM 1042 O O . GLY A 1 130 ? -1.955 0.067 -17.712 1.00 69.56 130 GLY A O 1
ATOM 1043 N N . SER A 1 131 ? -3.194 0.943 -19.374 1.00 64.31 131 SER A N 1
ATOM 1044 C CA . SER A 1 131 ? -2.945 2.343 -19.032 1.00 64.31 131 SER A CA 1
ATOM 1045 C C . SER A 1 131 ? -4.138 2.834 -18.222 1.00 64.31 131 SER A C 1
ATOM 1047 O O . SER A 1 131 ? -5.242 2.954 -18.751 1.00 64.31 131 SER A O 1
ATOM 1049 N N . TYR A 1 132 ? -3.938 3.048 -16.925 1.00 64.44 132 TYR A N 1
ATOM 1050 C CA . TYR A 1 132 ? -4.960 3.621 -16.061 1.00 64.44 132 TYR A CA 1
ATOM 1051 C C . TYR A 1 132 ? -4.768 5.134 -16.027 1.00 64.44 132 TYR A C 1
ATOM 1053 O O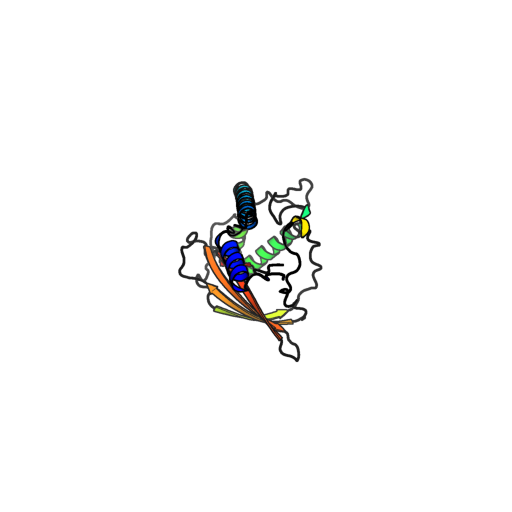 . TYR A 1 132 ? -3.736 5.627 -15.565 1.00 64.44 132 TYR A O 1
ATOM 1061 N N . HIS A 1 133 ? -5.756 5.879 -16.520 1.00 63.66 133 HIS A N 1
ATOM 1062 C CA . HIS A 1 133 ? -5.839 7.304 -16.231 1.00 63.66 133 HIS A CA 1
ATOM 1063 C C . HIS A 1 133 ? -6.171 7.430 -14.744 1.00 63.66 133 HIS A C 1
ATOM 1065 O O . HIS A 1 133 ? -7.305 7.200 -14.336 1.00 63.66 133 HIS A O 1
ATOM 1071 N N . GLY A 1 134 ? -5.140 7.684 -13.935 1.00 63.47 134 GLY A N 1
ATOM 1072 C CA . GLY A 1 134 ? -5.278 7.807 -12.489 1.00 63.47 134 GLY A CA 1
ATOM 1073 C C . GLY A 1 134 ? -6.339 8.840 -12.097 1.00 63.47 134 GLY A C 1
ATOM 1074 O O . GLY A 1 134 ? -6.570 9.777 -12.867 1.00 63.47 134 GLY A O 1
ATOM 1075 N N . PRO A 1 135 ? -6.954 8.709 -10.906 1.00 68.94 135 PRO A N 1
ATOM 1076 C CA . PRO A 1 135 ? -7.898 9.700 -10.413 1.00 68.94 135 PRO A CA 1
ATOM 1077 C C . PRO A 1 135 ? -7.304 11.102 -10.486 1.00 68.94 135 PRO A C 1
ATOM 1079 O O . PRO A 1 135 ? -6.122 11.313 -10.188 1.00 68.94 135 PRO A O 1
ATOM 1082 N N . HIS A 1 136 ? -8.145 12.080 -10.810 1.00 71.94 136 HIS A N 1
ATOM 1083 C CA . HIS A 1 136 ? -7.822 13.483 -10.583 1.00 71.94 136 HIS A CA 1
ATOM 1084 C C . HIS A 1 136 ? -7.899 13.770 -9.081 1.00 71.94 136 HIS A C 1
ATOM 1086 O O . HIS A 1 136 ? -8.878 14.302 -8.566 1.00 71.94 136 HIS A O 1
ATOM 1092 N N . VAL A 1 137 ? -6.846 13.365 -8.376 1.00 77.25 137 VAL A N 1
ATOM 1093 C CA . VAL A 1 137 ? -6.715 13.517 -6.931 1.00 77.25 137 VAL A CA 1
ATOM 1094 C C . VAL A 1 137 ? -6.518 14.993 -6.584 1.00 77.25 137 VAL A C 1
ATOM 1096 O O . VAL A 1 137 ? -5.618 15.654 -7.113 1.00 77.25 137 VAL A O 1
ATOM 1099 N N . ASN A 1 138 ? -7.317 15.508 -5.648 1.00 78.62 138 ASN A N 1
ATOM 1100 C CA . ASN A 1 138 ? -7.161 16.873 -5.156 1.00 78.62 138 ASN A CA 1
ATOM 1101 C C . ASN A 1 138 ? -6.016 16.946 -4.135 1.00 78.62 138 ASN A C 1
ATOM 1103 O O . ASN A 1 138 ? -6.217 16.877 -2.920 1.00 78.62 138 ASN A O 1
ATOM 1107 N N . LEU A 1 139 ? -4.792 17.090 -4.642 1.00 75.69 139 LEU A N 1
ATOM 1108 C CA . LEU A 1 139 ? -3.583 17.153 -3.817 1.00 75.69 139 LEU A CA 1
ATOM 1109 C C . LEU A 1 139 ? -3.602 18.336 -2.838 1.00 75.69 139 LEU A C 1
ATOM 1111 O O . LEU A 1 139 ? -3.084 18.211 -1.732 1.00 75.69 139 LEU A O 1
ATOM 1115 N N . SER A 1 140 ? -4.247 19.446 -3.214 1.00 75.75 140 SER A N 1
ATOM 1116 C CA . SER A 1 140 ? -4.411 20.613 -2.343 1.00 75.75 140 SER A CA 1
ATOM 1117 C C . SER A 1 140 ? -5.321 20.355 -1.147 1.00 75.75 140 SER A C 1
ATOM 1119 O O . SER A 1 140 ? -5.100 20.947 -0.095 1.00 75.75 140 SER A O 1
ATOM 1121 N N . ALA A 1 141 ? -6.299 19.458 -1.280 1.00 75.00 141 ALA A N 1
ATOM 1122 C CA . ALA A 1 141 ? -7.139 19.030 -0.164 1.00 75.00 141 ALA A CA 1
ATOM 1123 C C . ALA A 1 141 ? -6.448 17.978 0.724 1.00 75.00 141 ALA A C 1
ATOM 1125 O O . ALA A 1 141 ? -6.582 18.023 1.942 1.00 75.00 141 ALA A O 1
ATOM 1126 N N . ILE A 1 142 ? -5.681 17.056 0.131 1.00 73.75 142 ILE A N 1
ATOM 1127 C CA . ILE A 1 142 ? -5.058 15.929 0.854 1.00 73.75 142 ILE A CA 1
ATOM 1128 C C . ILE A 1 142 ? -3.778 16.335 1.586 1.00 73.75 142 ILE A C 1
ATOM 1130 O O . ILE A 1 142 ? -3.486 15.821 2.663 1.00 73.75 142 ILE A O 1
ATOM 1134 N N . THR A 1 143 ? -2.979 17.236 1.013 1.00 72.12 143 THR A N 1
ATOM 1135 C CA . THR A 1 143 ? -1.708 17.668 1.613 1.00 72.12 143 THR A CA 1
ATOM 1136 C C . THR A 1 143 ? -1.522 19.177 1.453 1.00 72.12 143 THR A C 1
ATOM 1138 O O . THR A 1 143 ? -0.569 19.617 0.813 1.00 72.12 143 THR A O 1
ATOM 1141 N N . PRO A 1 144 ? -2.379 20.008 2.079 1.00 64.94 144 PRO A N 1
ATOM 1142 C CA . PRO A 1 144 ? -2.408 21.464 1.880 1.00 64.94 144 PRO A CA 1
ATOM 1143 C C . PRO A 1 144 ? -1.084 22.178 2.201 1.00 64.94 144 PRO A C 1
ATOM 1145 O O . PRO A 1 144 ? -0.868 23.310 1.773 1.00 64.94 144 PRO A O 1
ATOM 1148 N N . HIS A 1 145 ? -0.192 21.532 2.956 1.00 65.25 145 HIS A N 1
ATOM 1149 C CA . HIS A 1 145 ? 1.097 22.076 3.390 1.00 65.25 145 HIS A CA 1
ATOM 1150 C C . HIS A 1 145 ? 2.315 21.348 2.796 1.00 65.25 145 HIS A C 1
ATOM 1152 O O . HIS A 1 145 ? 3.442 21.604 3.223 1.00 65.25 145 HIS A O 1
ATOM 1158 N N . GLY A 1 146 ? 2.106 20.430 1.848 1.00 58.81 146 GLY A N 1
ATOM 1159 C CA . GLY A 1 146 ? 3.180 19.722 1.154 1.00 58.81 146 GLY A CA 1
ATOM 1160 C C . GLY A 1 146 ? 3.811 20.598 0.076 1.00 58.81 146 GLY A C 1
ATOM 1161 O O . GLY A 1 146 ? 3.114 21.261 -0.690 1.00 58.81 146 GLY A O 1
ATOM 1162 N N . THR A 1 147 ? 5.139 20.616 0.001 1.00 54.12 147 THR A N 1
ATOM 1163 C CA . THR A 1 147 ? 5.853 21.227 -1.122 1.00 54.12 147 THR A CA 1
ATOM 1164 C C . THR A 1 147 ? 5.696 20.293 -2.324 1.00 54.12 147 THR A C 1
ATOM 1166 O O . THR A 1 147 ? 6.382 19.289 -2.381 1.00 54.12 147 THR A O 1
ATOM 1169 N N . TYR A 1 148 ? 4.805 20.593 -3.276 1.00 53.94 148 TYR A N 1
ATOM 1170 C CA . TYR A 1 148 ? 4.423 19.692 -4.391 1.00 53.94 148 TYR A CA 1
ATOM 1171 C C . TYR A 1 148 ? 5.509 19.415 -5.453 1.00 53.94 148 TYR A C 1
ATOM 1173 O O . TYR A 1 148 ? 5.197 19.150 -6.615 1.00 53.94 148 TYR A O 1
ATOM 1181 N N . SER A 1 149 ? 6.785 19.521 -5.101 1.00 47.66 149 SER A N 1
ATOM 1182 C CA . SER A 1 149 ? 7.894 19.325 -6.025 1.00 47.66 149 SER A CA 1
ATOM 1183 C C . SER A 1 149 ? 9.162 18.958 -5.261 1.00 47.66 149 SER A C 1
ATOM 1185 O O . SER A 1 149 ? 10.039 19.805 -5.065 1.00 47.66 149 SER A O 1
ATOM 1187 N N . SER A 1 150 ? 9.320 17.691 -4.890 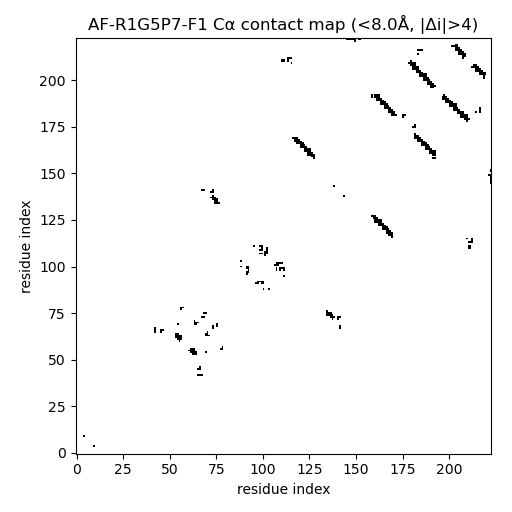1.00 46.91 150 SER A N 1
ATOM 1188 C CA . SER A 1 150 ? 10.662 17.135 -4.745 1.00 46.91 150 SER A CA 1
ATOM 1189 C C . SER A 1 150 ? 11.222 16.786 -6.133 1.00 46.91 150 SER A C 1
ATOM 1191 O O . SER A 1 150 ? 10.528 16.312 -7.031 1.00 46.91 150 SER A O 1
ATOM 1193 N N . LYS A 1 151 ? 12.521 17.017 -6.335 1.00 45.69 151 LYS A N 1
ATOM 1194 C CA . LYS A 1 151 ? 13.278 16.534 -7.508 1.00 45.69 151 LYS A CA 1
ATOM 1195 C C . LYS A 1 151 ? 13.456 15.002 -7.506 1.00 45.69 151 LYS A C 1
ATOM 1197 O O . LYS A 1 151 ? 14.133 14.472 -8.380 1.00 45.69 151 LYS A O 1
ATOM 1202 N N . GLU A 1 152 ? 12.896 14.309 -6.514 1.00 43.94 152 GLU A N 1
ATOM 1203 C CA . GLU A 1 152 ? 13.200 12.918 -6.153 1.00 43.94 152 GLU A CA 1
ATOM 1204 C C . GLU A 1 152 ? 12.263 11.893 -6.809 1.00 43.94 152 GLU A C 1
ATOM 1206 O O . GLU A 1 152 ? 12.406 10.685 -6.608 1.00 43.94 152 GLU A O 1
ATOM 1211 N N . TRP A 1 153 ? 11.364 12.360 -7.680 1.00 51.25 153 TRP A N 1
ATOM 1212 C CA . TRP A 1 153 ? 10.565 11.534 -8.586 1.00 51.25 153 TRP A CA 1
ATOM 1213 C C . TRP A 1 153 ? 11.478 10.955 -9.662 1.00 51.25 153 TRP A C 1
ATOM 1215 O O . TRP A 1 153 ? 11.629 11.489 -10.759 1.00 51.25 153 TRP A O 1
ATOM 1225 N N . SER A 1 154 ? 12.173 9.888 -9.295 1.00 50.59 154 SER A N 1
ATOM 1226 C CA . SER A 1 154 ? 13.367 9.445 -10.007 1.00 50.59 154 SER A CA 1
ATOM 1227 C C . SER A 1 154 ? 13.091 8.647 -11.277 1.00 50.59 154 SER A C 1
ATOM 1229 O O . SER A 1 154 ? 14.029 8.518 -12.059 1.00 50.59 154 SER A O 1
ATOM 1231 N N . ARG A 1 155 ? 11.855 8.183 -11.538 1.00 60.34 155 ARG A N 1
ATOM 1232 C CA . ARG A 1 155 ? 11.340 7.759 -12.864 1.00 60.34 155 ARG A CA 1
ATOM 1233 C C . ARG A 1 155 ? 9.949 7.130 -12.758 1.00 60.34 155 ARG A C 1
ATOM 1235 O O . ARG A 1 155 ? 9.643 6.459 -11.778 1.00 60.34 155 ARG A O 1
ATOM 1242 N N . ASN A 1 156 ? 9.151 7.274 -13.816 1.00 64.19 156 ASN A N 1
ATOM 1243 C CA . ASN A 1 156 ? 7.993 6.411 -14.055 1.00 64.19 156 ASN A CA 1
ATOM 1244 C C . ASN A 1 156 ? 8.466 5.150 -14.790 1.00 64.19 156 ASN A C 1
ATOM 1246 O O . ASN A 1 156 ? 9.239 5.264 -15.741 1.00 64.19 156 ASN A O 1
ATOM 1250 N N . VAL A 1 157 ? 7.991 3.973 -14.380 1.00 70.88 157 VAL A N 1
ATOM 1251 C CA . VAL A 1 157 ? 8.183 2.729 -15.140 1.00 70.88 157 VAL A CA 1
ATOM 1252 C C . VAL A 1 157 ? 7.216 2.766 -16.319 1.00 70.88 157 VAL A C 1
ATOM 1254 O O . VAL A 1 157 ? 6.003 2.730 -16.121 1.00 70.88 157 VAL A O 1
ATOM 1257 N N . SER A 1 158 ? 7.746 2.920 -17.532 1.00 71.81 158 SER A N 1
ATOM 1258 C CA . SER A 1 158 ? 6.948 3.083 -18.758 1.00 71.81 158 SER A CA 1
ATOM 1259 C C . SER A 1 158 ? 7.026 1.887 -19.703 1.00 71.81 158 SER A C 1
ATOM 1261 O O . SER A 1 158 ? 6.428 1.923 -20.777 1.00 71.81 158 SER A O 1
ATOM 1263 N N . SER A 1 159 ? 7.807 0.868 -19.347 1.00 76.88 159 SER A N 1
ATOM 1264 C CA . SER A 1 159 ? 7.943 -0.345 -20.152 1.00 76.88 159 SER A CA 1
ATOM 1265 C C . SER A 1 159 ? 6.658 -1.182 -20.114 1.00 76.88 159 SER A C 1
ATOM 1267 O O . SER A 1 159 ? 5.847 -1.060 -19.196 1.00 76.88 159 SER A O 1
ATOM 1269 N N . ILE A 1 160 ? 6.448 -2.013 -21.133 1.00 82.94 160 ILE A N 1
ATOM 1270 C CA . ILE A 1 160 ? 5.248 -2.862 -21.236 1.00 82.94 160 ILE A CA 1
ATOM 1271 C C . ILE A 1 160 ? 5.427 -4.142 -20.411 1.00 82.94 160 ILE A C 1
ATOM 1273 O O . ILE A 1 160 ? 4.458 -4.681 -19.879 1.00 82.94 160 ILE A O 1
ATOM 1277 N N . ASP A 1 161 ? 6.656 -4.624 -20.288 1.00 87.06 161 ASP A N 1
ATOM 1278 C CA . ASP A 1 161 ? 7.036 -5.811 -19.540 1.00 87.06 161 ASP A CA 1
ATOM 1279 C C . ASP A 1 161 ? 8.505 -5.756 -19.096 1.00 87.06 161 ASP A C 1
ATOM 1281 O O . ASP A 1 161 ? 9.260 -4.833 -19.421 1.00 87.06 161 ASP A O 1
ATOM 1285 N N . GLY A 1 162 ? 8.888 -6.736 -18.282 1.00 88.75 162 GLY A N 1
ATOM 1286 C CA . GLY A 1 162 ? 10.261 -6.921 -17.840 1.00 88.75 162 GLY A CA 1
ATOM 1287 C C . GLY A 1 162 ? 10.382 -7.890 -16.670 1.00 88.75 162 GLY A C 1
ATOM 1288 O O . GLY A 1 162 ? 9.448 -8.627 -16.341 1.00 88.75 162 GLY A O 1
ATOM 1289 N N . ASP A 1 163 ? 11.537 -7.870 -16.013 1.00 90.94 163 ASP A N 1
ATOM 1290 C CA . ASP A 1 163 ? 11.836 -8.728 -14.868 1.00 90.94 163 ASP A CA 1
ATOM 1291 C C . ASP A 1 163 ? 11.442 -8.060 -13.551 1.00 90.94 163 ASP A C 1
ATOM 1293 O O . ASP A 1 163 ? 11.589 -6.854 -13.364 1.00 90.94 163 ASP A O 1
ATOM 1297 N N . ILE A 1 164 ? 10.959 -8.844 -12.592 1.00 91.75 164 ILE A N 1
ATOM 1298 C CA . ILE A 1 164 ? 10.682 -8.378 -11.234 1.00 91.75 164 ILE A CA 1
ATOM 1299 C C . ILE A 1 164 ? 11.314 -9.321 -10.218 1.00 91.75 164 ILE A C 1
ATOM 1301 O O . ILE A 1 164 ? 11.207 -10.546 -10.307 1.00 91.75 164 ILE A O 1
ATOM 1305 N N . ARG A 1 165 ? 11.952 -8.739 -9.205 1.00 93.81 165 ARG A N 1
ATOM 1306 C CA . ARG A 1 165 ? 12.420 -9.446 -8.017 1.00 93.81 165 ARG A CA 1
ATOM 1307 C C . ARG A 1 165 ? 11.941 -8.720 -6.773 1.00 93.81 165 ARG A C 1
ATOM 1309 O O . ARG A 1 165 ? 12.162 -7.527 -6.621 1.00 93.81 165 ARG A O 1
ATOM 1316 N N . ILE A 1 166 ? 11.335 -9.453 -5.853 1.00 93.31 166 ILE A N 1
ATOM 1317 C CA . ILE A 1 166 ? 10.887 -8.949 -4.560 1.00 93.31 166 ILE A CA 1
ATOM 1318 C C . ILE A 1 166 ? 11.624 -9.727 -3.479 1.00 93.31 166 ILE A C 1
ATOM 1320 O O . ILE A 1 166 ? 11.530 -10.947 -3.407 1.00 93.31 166 ILE A O 1
ATOM 1324 N N . HIS A 1 167 ? 12.373 -9.022 -2.641 1.00 94.19 167 HIS A N 1
ATOM 1325 C CA . HIS A 1 167 ? 13.039 -9.587 -1.476 1.00 94.19 167 HIS A CA 1
ATOM 1326 C C . HIS A 1 167 ? 12.296 -9.154 -0.218 1.00 94.19 167 HIS A C 1
ATOM 1328 O O . HIS A 1 167 ? 12.370 -7.986 0.172 1.00 94.19 167 HIS A O 1
ATOM 1334 N N . PHE A 1 168 ? 11.605 -10.096 0.414 1.00 92.69 168 PHE A N 1
ATOM 1335 C CA . PHE A 1 168 ? 10.916 -9.895 1.680 1.00 92.69 168 PHE A CA 1
ATOM 1336 C C . PHE A 1 168 ? 11.868 -10.118 2.852 1.00 92.69 168 PHE A C 1
ATOM 1338 O O . PHE A 1 168 ? 12.638 -11.079 2.883 1.00 92.69 168 PHE A O 1
ATOM 1345 N N . ARG A 1 169 ? 11.784 -9.230 3.840 1.00 91.12 169 ARG A N 1
ATOM 1346 C CA . ARG A 1 169 ? 12.518 -9.318 5.097 1.00 91.12 169 ARG A CA 1
ATOM 1347 C C . ARG A 1 169 ? 11.574 -9.010 6.247 1.00 91.12 169 ARG A C 1
ATOM 1349 O O . ARG A 1 169 ? 11.225 -7.850 6.484 1.00 91.12 169 ARG A O 1
ATOM 1356 N N . GLU A 1 170 ? 11.197 -10.049 6.974 1.00 85.06 170 GLU A N 1
ATOM 1357 C CA . GLU A 1 170 ? 10.454 -9.908 8.218 1.00 85.06 170 GLU A CA 1
ATOM 1358 C C . GLU A 1 170 ? 11.437 -9.678 9.375 1.00 85.06 170 GLU A C 1
ATOM 1360 O O . GLU A 1 170 ? 12.508 -10.287 9.433 1.00 85.06 170 GLU A O 1
ATOM 1365 N N . LYS A 1 171 ? 11.122 -8.750 10.285 1.00 75.12 171 LYS A N 1
ATOM 1366 C CA . LYS A 1 171 ? 11.872 -8.644 11.541 1.00 75.12 171 LYS A CA 1
ATOM 1367 C C . LYS A 1 171 ? 11.234 -9.580 12.561 1.00 75.12 171 LYS A C 1
ATOM 1369 O O . LYS A 1 171 ? 10.178 -9.273 13.094 1.00 75.12 171 LYS A O 1
ATOM 1374 N N . GLU A 1 172 ? 11.925 -10.674 12.856 1.00 59.56 172 GLU A N 1
ATOM 1375 C CA . GLU A 1 172 ? 11.505 -11.671 13.850 1.00 59.56 172 GLU A CA 1
ATOM 1376 C C . GLU A 1 172 ? 11.644 -11.169 15.302 1.00 59.56 172 GLU A C 1
ATOM 1378 O O . GLU A 1 172 ? 11.018 -11.715 16.203 1.00 59.56 172 GLU A O 1
ATOM 1383 N N . HIS A 1 173 ? 12.445 -10.121 15.544 1.00 50.78 173 HIS A N 1
ATOM 1384 C CA . HIS A 1 173 ? 12.663 -9.540 16.873 1.00 50.78 173 HIS A CA 1
ATOM 1385 C C . HIS A 1 173 ? 12.557 -8.007 16.869 1.00 50.78 173 HIS A C 1
ATOM 1387 O O . HIS A 1 173 ? 13.380 -7.281 16.303 1.00 50.78 173 HIS A O 1
ATOM 1393 N N . GLY A 1 174 ? 11.510 -7.547 17.535 1.00 52.78 174 GLY A N 1
ATOM 1394 C CA . GLY A 1 174 ? 11.130 -6.186 17.896 1.00 52.78 174 GLY A CA 1
ATOM 1395 C C . GLY A 1 174 ? 9.819 -6.329 18.665 1.00 52.78 174 GLY A C 1
ATOM 1396 O O . GLY A 1 174 ? 9.098 -7.283 18.376 1.00 52.78 174 GLY A O 1
ATOM 1397 N N . GLU A 1 175 ? 9.545 -5.485 19.666 1.00 50.16 175 GLU A N 1
ATOM 1398 C CA . GLU A 1 175 ? 8.286 -5.542 20.430 1.00 50.16 175 GLU A CA 1
ATOM 1399 C C . GLU A 1 175 ? 7.115 -5.737 19.466 1.00 50.16 175 GLU A C 1
ATOM 1401 O O . GLU A 1 175 ? 6.824 -4.874 18.636 1.00 50.16 175 GLU A O 1
ATOM 1406 N N . ALA A 1 176 ? 6.523 -6.933 19.502 1.00 51.84 176 ALA A N 1
ATOM 1407 C CA . ALA A 1 176 ? 5.367 -7.240 18.693 1.00 51.84 176 ALA A CA 1
ATOM 1408 C C . ALA A 1 176 ? 4.287 -6.260 19.139 1.00 51.84 176 ALA A C 1
ATOM 1410 O O . ALA A 1 176 ? 3.945 -6.225 20.321 1.00 51.84 176 ALA A O 1
ATOM 1411 N N . TRP A 1 177 ? 3.744 -5.471 18.218 1.00 53.28 177 TRP A N 1
ATOM 1412 C CA . TRP A 1 177 ? 2.593 -4.610 18.488 1.00 53.28 177 TRP A CA 1
ATOM 1413 C C . TRP A 1 177 ? 1.306 -5.434 18.699 1.00 53.28 177 TRP A C 1
ATOM 1415 O O . TRP A 1 177 ? 0.244 -4.970 18.311 1.00 53.28 177 TRP A O 1
ATOM 1425 N N . ASN A 1 178 ? 1.401 -6.614 19.339 1.00 57.44 178 ASN A N 1
ATOM 1426 C CA . ASN A 1 178 ? 0.490 -7.770 19.377 1.00 57.44 178 ASN A CA 1
ATOM 1427 C C . ASN A 1 178 ? 1.026 -8.964 18.548 1.00 57.44 178 ASN A C 1
ATOM 1429 O O . ASN A 1 178 ? 1.679 -8.783 17.523 1.00 57.44 178 ASN A O 1
ATOM 1433 N N . THR A 1 179 ? 0.780 -10.201 18.994 1.00 68.62 179 THR A N 1
ATOM 1434 C CA . THR A 1 179 ? 1.257 -11.448 18.352 1.00 68.62 179 THR A CA 1
ATOM 1435 C C . THR A 1 179 ? 0.700 -11.666 16.942 1.00 68.62 179 THR A C 1
ATOM 1437 O O . THR A 1 179 ? 1.259 -12.460 16.187 1.00 68.62 179 THR A O 1
ATOM 1440 N N . SER A 1 180 ? -0.369 -10.950 16.589 1.00 77.69 180 SER A N 1
ATOM 1441 C CA . SER A 1 180 ? -1.088 -11.039 15.317 1.00 77.69 180 SER A CA 1
ATOM 1442 C C . SER A 1 180 ? -0.473 -10.215 14.180 1.00 77.69 180 SER A C 1
ATOM 1444 O O . SER A 1 180 ? -0.774 -10.475 13.016 1.00 77.69 180 SER A O 1
ATOM 1446 N N . ALA A 1 181 ? 0.404 -9.244 14.469 1.00 83.56 181 ALA A N 1
ATOM 1447 C CA . ALA A 1 181 ? 0.957 -8.335 13.463 1.00 83.56 181 ALA A CA 1
ATOM 1448 C C . ALA A 1 181 ? 2.476 -8.156 13.600 1.00 83.56 181 ALA A C 1
ATOM 1450 O O . ALA A 1 181 ? 3.008 -7.891 14.679 1.00 83.56 181 ALA A O 1
ATOM 1451 N N . ARG A 1 182 ? 3.196 -8.258 12.478 1.00 84.69 182 ARG A N 1
ATOM 1452 C CA . ARG A 1 182 ? 4.662 -8.164 12.411 1.00 84.69 182 ARG A CA 1
ATOM 1453 C C . ARG A 1 182 ? 5.112 -7.111 11.418 1.00 84.69 182 ARG A C 1
ATOM 1455 O O . ARG A 1 182 ? 4.500 -6.903 10.375 1.00 84.69 182 ARG A O 1
ATOM 1462 N N . ARG A 1 183 ? 6.237 -6.458 11.707 1.00 86.81 183 ARG A N 1
ATOM 1463 C CA . ARG A 1 183 ? 6.847 -5.514 10.766 1.00 86.81 183 ARG A CA 1
ATOM 1464 C C . ARG A 1 183 ? 7.568 -6.269 9.651 1.00 86.81 183 ARG A C 1
ATOM 1466 O O . ARG A 1 183 ? 8.485 -7.051 9.912 1.00 86.81 183 ARG A O 1
ATOM 1473 N N . ILE A 1 184 ? 7.247 -5.920 8.411 1.00 88.88 184 ILE A N 1
ATOM 1474 C CA . ILE A 1 184 ? 7.878 -6.464 7.208 1.00 88.88 184 ILE A CA 1
ATOM 1475 C C . ILE A 1 184 ? 8.414 -5.332 6.327 1.00 88.88 184 ILE A C 1
ATOM 1477 O O . ILE A 1 184 ? 7.893 -4.214 6.300 1.00 88.88 184 ILE A O 1
ATOM 1481 N N . ALA A 1 185 ? 9.513 -5.600 5.631 1.00 91.62 185 ALA A N 1
ATOM 1482 C CA . ALA A 1 185 ? 10.030 -4.737 4.581 1.00 91.62 185 ALA A CA 1
ATOM 1483 C C . ALA A 1 185 ? 10.234 -5.557 3.308 1.00 91.62 185 ALA A C 1
ATOM 1485 O O . ALA A 1 185 ? 10.598 -6.730 3.381 1.00 91.62 185 ALA A O 1
ATOM 1486 N N . ALA A 1 186 ? 10.052 -4.926 2.154 1.00 92.88 186 ALA A N 1
ATOM 1487 C CA . ALA A 1 186 ? 10.350 -5.534 0.867 1.00 92.88 186 ALA A CA 1
ATOM 1488 C C . ALA A 1 186 ? 11.288 -4.634 0.059 1.00 92.88 186 ALA A C 1
ATOM 1490 O O . ALA A 1 186 ? 11.137 -3.413 0.051 1.00 92.88 186 ALA A O 1
ATOM 1491 N N . ARG A 1 187 ? 12.271 -5.224 -0.620 1.00 92.38 187 ARG A N 1
ATOM 1492 C CA . ARG A 1 187 ? 13.010 -4.555 -1.698 1.00 92.38 187 ARG A CA 1
ATOM 1493 C C . ARG A 1 187 ? 12.471 -5.080 -3.018 1.00 92.38 187 ARG A C 1
ATOM 1495 O O . ARG A 1 187 ? 12.576 -6.278 -3.264 1.00 92.38 187 ARG A O 1
ATOM 1502 N N . VAL A 1 188 ? 11.902 -4.199 -3.828 1.00 90.50 188 VAL A N 1
ATOM 1503 C CA . VAL A 1 188 ? 11.418 -4.525 -5.169 1.00 90.50 188 VAL A CA 1
ATOM 1504 C C . VAL A 1 188 ? 12.439 -4.008 -6.170 1.00 90.50 188 VAL A C 1
ATOM 1506 O O . VAL A 1 188 ? 12.758 -2.823 -6.166 1.00 90.50 188 VAL A O 1
ATOM 1509 N N . THR A 1 189 ? 12.938 -4.905 -7.006 1.00 89.69 189 THR A N 1
ATOM 1510 C CA . THR A 1 189 ? 13.818 -4.619 -8.131 1.00 89.69 189 THR A CA 1
ATOM 1511 C C . THR A 1 189 ? 13.036 -4.878 -9.414 1.00 89.69 189 THR A C 1
ATOM 1513 O O . THR A 1 189 ? 12.561 -5.994 -9.625 1.00 89.69 189 THR A O 1
ATOM 1516 N N . LEU A 1 190 ? 12.896 -3.862 -10.258 1.00 88.00 190 LEU A N 1
ATOM 1517 C CA . LEU A 1 190 ? 12.273 -3.949 -11.576 1.00 88.00 190 LEU A CA 1
ATOM 1518 C C . LEU A 1 190 ? 13.356 -3.836 -12.643 1.00 88.00 190 LEU A C 1
ATOM 1520 O O . LEU A 1 190 ? 14.111 -2.870 -12.644 1.00 88.00 190 LEU A O 1
ATOM 1524 N N . GLY A 1 191 ? 13.436 -4.814 -13.531 1.00 86.38 191 GLY A N 1
ATOM 1525 C CA . GLY A 1 191 ? 14.188 -4.740 -14.774 1.00 86.38 191 GLY A CA 1
ATOM 1526 C C . GLY A 1 191 ? 13.246 -4.392 -15.914 1.00 86.38 191 GLY A C 1
ATOM 1527 O O . GLY A 1 191 ? 12.145 -4.935 -15.994 1.00 86.38 191 GLY A O 1
ATOM 1528 N N . GLU A 1 192 ? 13.672 -3.487 -16.782 1.00 79.00 192 GLU A N 1
ATOM 1529 C CA . GLU A 1 192 ? 12.993 -3.207 -18.046 1.00 79.00 192 GLU A CA 1
ATOM 1530 C C . GLU A 1 192 ? 13.677 -3.986 -19.171 1.00 79.00 192 GLU A C 1
ATOM 1532 O O . GLU A 1 192 ? 14.909 -3.958 -19.267 1.00 79.00 192 GLU A O 1
ATOM 1537 N N . ASP A 1 193 ? 12.895 -4.630 -20.045 1.00 68.25 193 ASP A N 1
ATOM 1538 C CA . ASP A 1 193 ? 13.422 -5.291 -21.248 1.00 68.25 193 ASP A CA 1
ATOM 1539 C C . ASP A 1 193 ? 13.760 -4.246 -22.325 1.00 68.25 193 ASP A C 1
ATOM 1541 O O . ASP A 1 193 ? 13.083 -4.062 -23.335 1.00 68.25 193 ASP A O 1
ATOM 1545 N N . THR A 1 194 ? 14.795 -3.456 -22.046 1.00 64.38 194 THR A N 1
ATOM 1546 C CA . THR A 1 194 ? 15.342 -2.462 -22.968 1.00 64.38 194 THR A CA 1
ATOM 1547 C C . THR A 1 194 ? 16.802 -2.778 -23.240 1.00 64.38 194 THR A C 1
ATOM 1549 O O . THR A 1 194 ? 17.537 -3.222 -22.355 1.00 64.38 194 THR A O 1
ATOM 1552 N N . SER A 1 195 ? 17.265 -2.473 -24.454 1.00 55.94 195 SER A N 1
ATOM 1553 C CA . SER A 1 195 ? 18.633 -2.743 -24.925 1.00 55.94 195 SER A CA 1
ATOM 1554 C C . SER A 1 195 ? 19.750 -2.151 -24.049 1.00 55.94 195 SER A C 1
ATOM 1556 O O . SER A 1 195 ? 20.917 -2.480 -24.244 1.00 55.94 195 SER A O 1
ATOM 1558 N N . TYR A 1 196 ? 19.412 -1.270 -23.103 1.00 59.38 196 TYR A N 1
ATOM 1559 C CA . TYR A 1 196 ? 20.343 -0.582 -22.211 1.00 59.38 196 TYR A CA 1
ATOM 1560 C C . TYR A 1 196 ? 20.366 -1.130 -20.774 1.00 59.38 196 TYR A C 1
ATOM 1562 O O . TYR A 1 196 ? 21.146 -0.624 -19.972 1.00 59.38 196 TYR A O 1
ATOM 1570 N N . GLY A 1 197 ? 19.567 -2.158 -20.445 1.00 60.59 197 GLY A N 1
ATOM 1571 C CA . GLY A 1 197 ? 19.605 -2.836 -19.144 1.00 60.59 197 GLY A CA 1
ATOM 1572 C C . GLY A 1 197 ? 19.326 -1.894 -17.973 1.00 60.59 197 GLY A C 1
ATOM 1573 O O . GLY A 1 197 ? 20.222 -1.580 -17.190 1.00 60.59 197 GLY A O 1
ATOM 1574 N N . ASN A 1 198 ? 18.084 -1.425 -17.857 1.00 72.75 198 ASN A N 1
ATOM 1575 C CA . ASN A 1 198 ? 17.685 -0.507 -16.797 1.00 72.75 198 ASN A CA 1
ATOM 1576 C C . ASN A 1 198 ? 17.059 -1.279 -15.624 1.00 72.75 198 ASN A C 1
ATOM 1578 O O . ASN A 1 198 ? 16.040 -1.946 -15.798 1.00 72.75 198 ASN A O 1
ATOM 1582 N N . TRP A 1 199 ? 17.668 -1.173 -14.440 1.00 78.19 199 TRP A N 1
ATOM 1583 C CA . TRP A 1 199 ? 17.173 -1.775 -13.201 1.00 78.19 199 TRP A CA 1
ATOM 1584 C C . TRP A 1 199 ? 16.803 -0.683 -12.201 1.00 78.19 199 TRP A C 1
ATOM 1586 O O . TRP A 1 199 ? 17.581 0.239 -11.955 1.00 78.19 199 TRP A O 1
ATOM 1596 N N . TRP A 1 200 ? 15.627 -0.807 -11.599 1.00 81.25 200 TRP A N 1
ATOM 1597 C CA . TRP A 1 200 ? 15.098 0.125 -10.619 1.00 81.25 200 TRP A CA 1
ATOM 1598 C C . TRP A 1 200 ? 14.842 -0.570 -9.289 1.00 81.25 200 TRP A C 1
ATOM 1600 O O . TRP A 1 200 ? 14.171 -1.595 -9.245 1.00 81.25 200 TRP A O 1
ATOM 1610 N N . ASP A 1 201 ? 15.350 0.006 -8.202 1.00 84.94 201 ASP A N 1
ATOM 1611 C CA . ASP A 1 201 ? 15.184 -0.516 -6.850 1.00 84.94 201 ASP A CA 1
ATOM 1612 C C . ASP A 1 201 ? 14.308 0.417 -6.015 1.00 84.94 201 ASP A C 1
ATOM 1614 O O . ASP A 1 201 ? 14.625 1.591 -5.835 1.00 84.94 201 ASP A O 1
ATOM 1618 N N . MET A 1 202 ? 13.254 -0.130 -5.414 1.00 85.44 202 MET A N 1
ATOM 1619 C CA . MET A 1 202 ? 12.432 0.564 -4.426 1.00 85.44 202 MET A CA 1
ATOM 1620 C C . MET A 1 202 ? 12.347 -0.237 -3.129 1.00 85.44 202 MET A C 1
ATOM 1622 O O . MET A 1 202 ? 12.387 -1.472 -3.115 1.00 85.44 202 MET A O 1
ATOM 1626 N N . ARG A 1 203 ? 12.219 0.478 -2.011 1.00 87.81 203 ARG A N 1
ATOM 1627 C CA . ARG A 1 203 ? 12.026 -0.121 -0.694 1.00 87.81 203 ARG A CA 1
ATOM 1628 C C . ARG A 1 203 ? 10.614 0.164 -0.208 1.00 87.81 203 ARG A C 1
ATOM 1630 O O . ARG A 1 203 ? 10.194 1.312 -0.134 1.00 87.81 203 ARG A O 1
ATOM 1637 N N . LEU A 1 204 ? 9.923 -0.903 0.157 1.00 90.62 204 LEU A N 1
ATOM 1638 C CA . LEU A 1 204 ? 8.596 -0.877 0.738 1.00 90.62 204 LEU A CA 1
ATOM 1639 C C . LEU A 1 204 ? 8.677 -1.264 2.214 1.00 90.62 204 LEU A C 1
ATOM 1641 O O . LEU A 1 204 ? 9.492 -2.098 2.627 1.00 90.62 204 LEU A O 1
ATOM 1645 N N . HIS A 1 205 ? 7.801 -0.669 3.003 1.00 90.19 205 HIS A N 1
ATOM 1646 C CA . HIS A 1 205 ? 7.661 -0.902 4.428 1.00 90.19 205 HIS A CA 1
ATOM 1647 C C . HIS A 1 205 ? 6.210 -1.209 4.750 1.00 90.19 205 HIS A C 1
ATOM 1649 O O . HIS A 1 205 ? 5.310 -0.639 4.145 1.00 90.19 205 HIS A O 1
ATOM 1655 N N . GLY A 1 206 ? 5.969 -2.065 5.733 1.00 89.69 206 GLY A N 1
ATOM 1656 C CA . GLY A 1 206 ? 4.611 -2.261 6.200 1.00 89.69 206 GLY A CA 1
ATOM 1657 C C . GLY A 1 206 ? 4.471 -3.364 7.229 1.00 89.69 206 GLY A C 1
ATOM 1658 O O . GLY A 1 206 ? 5.366 -3.571 8.058 1.00 89.69 206 GLY A O 1
ATOM 1659 N N . VAL A 1 207 ? 3.319 -4.025 7.192 1.00 88.88 207 VAL A N 1
ATOM 1660 C CA . VAL A 1 207 ? 2.856 -4.943 8.233 1.00 88.88 207 VAL A CA 1
ATOM 1661 C C . VAL A 1 207 ? 2.389 -6.249 7.600 1.00 88.88 207 VAL A C 1
ATOM 1663 O O . VAL A 1 207 ? 1.700 -6.249 6.582 1.00 88.88 207 VAL A O 1
ATOM 1666 N N . HIS A 1 208 ? 2.785 -7.355 8.216 1.00 87.62 208 HIS A N 1
ATOM 1667 C CA . HIS A 1 208 ? 2.315 -8.701 7.939 1.00 87.62 208 HIS A CA 1
ATOM 1668 C C . HIS A 1 208 ? 1.371 -9.134 9.066 1.00 87.62 208 HIS A C 1
ATOM 1670 O O . HIS A 1 20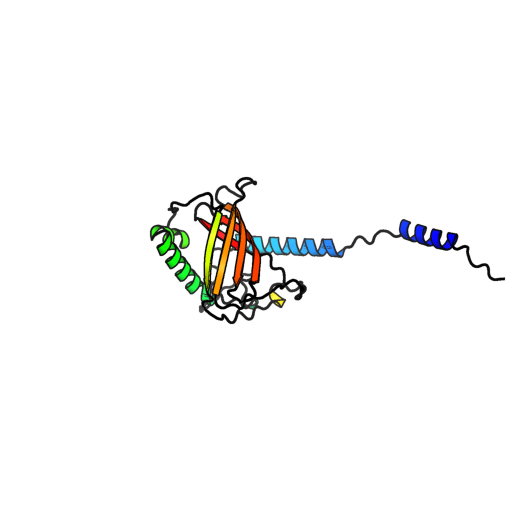8 ? 1.770 -9.169 10.231 1.00 87.62 208 HIS A O 1
ATOM 1676 N N . MET A 1 209 ? 0.125 -9.439 8.717 1.00 86.25 209 MET A N 1
ATOM 1677 C CA . MET A 1 209 ? -0.877 -10.004 9.617 1.00 86.25 209 MET A CA 1
ATOM 1678 C C . MET A 1 209 ? -0.704 -11.523 9.640 1.00 86.25 209 MET A C 1
ATOM 1680 O O . MET A 1 209 ? -1.028 -12.187 8.660 1.00 86.25 209 MET A O 1
ATOM 1684 N N . VAL A 1 210 ? -0.186 -12.065 10.741 1.00 83.31 210 VAL A N 1
ATOM 1685 C CA . VAL A 1 210 ? 0.241 -13.472 10.845 1.00 83.31 210 VAL A CA 1
ATOM 1686 C C . VAL A 1 210 ? -0.940 -14.427 10.699 1.00 83.31 210 VAL A C 1
ATOM 1688 O O . VAL A 1 210 ? -0.823 -15.441 10.018 1.00 83.31 210 VAL A O 1
ATOM 1691 N N . ASP A 1 211 ? -2.085 -14.072 11.283 1.00 80.19 211 ASP A N 1
ATOM 1692 C CA . ASP A 1 211 ? -3.261 -14.944 11.312 1.00 80.19 211 ASP A CA 1
ATOM 1693 C C . ASP A 1 211 ? -3.896 -15.103 9.917 1.00 80.19 211 ASP A C 1
ATOM 1695 O O . ASP A 1 211 ? -4.431 -16.156 9.578 1.00 80.19 211 ASP A O 1
ATOM 1699 N N . THR A 1 212 ? -3.804 -14.069 9.073 1.00 77.94 212 THR A N 1
ATOM 1700 C CA . THR A 1 212 ? -4.428 -14.048 7.736 1.00 77.94 212 THR A CA 1
ATOM 1701 C C . THR A 1 212 ? -3.430 -14.175 6.586 1.00 77.94 212 THR A C 1
ATOM 1703 O O . THR A 1 212 ? -3.837 -14.362 5.442 1.00 77.94 212 THR A O 1
ATOM 1706 N N . GLY A 1 213 ? -2.127 -14.036 6.855 1.00 81.12 213 GLY A N 1
ATOM 1707 C CA . GLY A 1 213 ? -1.064 -13.997 5.843 1.00 81.12 213 GLY A CA 1
ATOM 1708 C C . GLY A 1 213 ? -1.048 -12.721 5.007 1.00 81.12 213 GLY A C 1
ATOM 1709 O O . GLY A 1 213 ? -0.285 -12.617 4.045 1.00 81.12 213 GLY A O 1
ATOM 1710 N N . THR A 1 214 ? -1.893 -11.745 5.343 1.00 83.25 214 THR A N 1
ATOM 1711 C CA . THR A 1 214 ? -2.023 -10.505 4.579 1.00 83.25 214 THR A CA 1
ATOM 1712 C C . THR A 1 214 ? -0.812 -9.619 4.818 1.00 83.25 214 THR A C 1
ATOM 1714 O O . THR A 1 214 ? -0.452 -9.322 5.957 1.00 83.25 214 THR A O 1
ATOM 1717 N N . ILE A 1 215 ? -0.204 -9.146 3.736 1.00 87.31 215 ILE A N 1
ATOM 1718 C CA . ILE A 1 215 ? 0.919 -8.215 3.778 1.00 87.31 215 ILE A CA 1
ATOM 1719 C C . ILE A 1 215 ? 0.467 -6.894 3.168 1.00 87.31 215 ILE A C 1
ATOM 1721 O O . ILE A 1 215 ? 0.168 -6.825 1.976 1.00 87.31 215 ILE A O 1
ATOM 1725 N N . LEU A 1 216 ? 0.471 -5.833 3.971 1.00 89.06 216 LEU A N 1
ATOM 1726 C CA . LEU A 1 216 ? 0.301 -4.472 3.482 1.00 89.06 216 LEU A CA 1
ATOM 1727 C C . LEU A 1 216 ? 1.674 -3.818 3.395 1.00 89.06 216 LEU A C 1
ATOM 1729 O O . LEU A 1 216 ? 2.370 -3.704 4.402 1.00 89.06 216 LEU A O 1
ATOM 1733 N N . LEU A 1 217 ? 2.057 -3.381 2.199 1.00 89.69 217 LEU A N 1
ATOM 1734 C CA . LEU A 1 217 ? 3.312 -2.686 1.938 1.00 89.69 217 LEU A CA 1
ATOM 1735 C C . LEU A 1 217 ? 3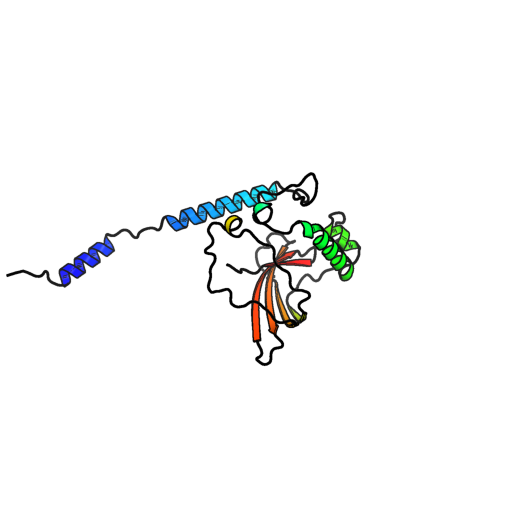.018 -1.314 1.348 1.00 89.69 217 LEU A C 1
ATOM 1737 O O . LEU A 1 217 ? 2.237 -1.183 0.411 1.00 89.69 217 LEU A O 1
ATOM 1741 N N . THR A 1 218 ? 3.694 -0.303 1.875 1.00 85.12 218 THR A N 1
ATOM 1742 C CA . THR A 1 218 ? 3.660 1.061 1.365 1.00 85.12 218 THR A CA 1
ATOM 1743 C C . THR A 1 218 ? 5.074 1.549 1.072 1.00 85.12 218 THR A C 1
ATOM 1745 O O . THR A 1 218 ? 6.050 1.117 1.692 1.00 85.12 218 THR A O 1
ATOM 1748 N N . THR A 1 219 ? 5.193 2.437 0.095 1.00 79.50 219 THR A N 1
ATOM 1749 C CA . THR A 1 219 ? 6.433 3.155 -0.191 1.00 79.50 219 THR A CA 1
ATOM 1750 C C . THR A 1 219 ? 6.367 4.524 0.470 1.00 79.50 219 THR A C 1
ATOM 1752 O O . THR A 1 219 ? 5.338 5.195 0.422 1.00 79.50 219 THR A O 1
ATOM 1755 N N . THR A 1 220 ? 7.471 4.976 1.058 1.00 61.03 220 THR A N 1
ATOM 1756 C CA . THR A 1 220 ? 7.623 6.383 1.440 1.00 61.03 220 THR A CA 1
ATOM 1757 C C . THR A 1 220 ? 8.014 7.177 0.197 1.00 61.03 220 THR A C 1
ATOM 1759 O O . THR A 1 220 ? 9.154 7.609 0.052 1.00 61.03 220 THR A O 1
ATOM 1762 N N . SER A 1 221 ? 7.092 7.299 -0.752 1.00 50.91 221 SER A N 1
ATOM 1763 C CA . SER A 1 221 ? 7.225 8.293 -1.811 1.00 50.91 221 SER A CA 1
ATOM 1764 C C . SER A 1 221 ? 6.699 9.607 -1.245 1.00 50.91 221 SER A C 1
ATOM 1766 O O . SER A 1 221 ? 5.510 9.892 -1.370 1.00 50.91 221 SER A O 1
ATOM 1768 N N . GLU A 1 222 ? 7.552 10.391 -0.585 1.00 42.41 222 GLU A N 1
ATOM 1769 C CA . GLU A 1 222 ? 7.222 11.805 -0.381 1.00 42.41 222 GLU A CA 1
ATOM 1770 C C . GLU A 1 222 ? 7.189 12.491 -1.755 1.00 42.41 222 GLU A C 1
ATOM 1772 O O . GLU A 1 222 ? 8.049 12.242 -2.602 1.00 42.41 222 GLU A O 1
ATOM 1777 N N . LYS A 1 223 ? 6.136 13.278 -2.011 1.00 44.78 223 LYS A N 1
ATOM 1778 C CA . LYS A 1 223 ? 5.957 14.018 -3.265 1.00 44.78 223 LYS A CA 1
ATOM 1779 C C . LYS A 1 223 ? 6.649 15.360 -3.219 1.00 44.78 223 LYS A C 1
ATOM 1781 O O . LYS A 1 223 ? 6.291 16.143 -2.322 1.00 44.78 223 LYS A O 1
#

pLDDT: mean 77.55, std 12.74, range [39.16, 94.19]